Protein AF-A0A151R129-F1 (afdb_monomer_lite)

InterPro domains:
  IPR001005 SANT/Myb domain [PS50090] (131-195)
  IPR044822 Myb/SANT-like DNA-binding domain 4 [PF13837] (137-224)

Organism: Cajanus cajan (NCBI:txid3821)

pLDDT: mean 70.99, std 22.23, range [25.33, 97.69]

Structure (mmCIF, N/CA/C/O backbone):
data_AF-A0A151R129-F1
#
_entry.id   AF-A0A151R129-F1
#
loop_
_atom_site.group_PDB
_atom_site.id
_atom_site.type_symbol
_atom_site.label_atom_id
_atom_site.label_alt_id
_atom_site.label_comp_id
_atom_site.label_asym_id
_atom_site.label_entity_id
_atom_site.label_seq_id
_atom_site.pdbx_PDB_ins_code
_atom_site.Cartn_x
_atom_site.Cartn_y
_atom_site.Cartn_z
_atom_site.occupancy
_atom_site.B_iso_or_equiv
_atom_site.auth_seq_id
_atom_site.auth_comp_id
_atom_site.auth_asym_id
_atom_site.auth_atom_id
_atom_site.pdbx_PDB_model_num
ATOM 1 N N . ASP A 1 1 ? 79.415 12.020 -60.849 1.00 39.97 1 ASP A N 1
ATOM 2 C CA . ASP A 1 1 ? 78.607 11.665 -62.024 1.00 39.97 1 ASP A CA 1
ATOM 3 C C . ASP A 1 1 ? 77.991 10.301 -61.787 1.00 39.97 1 ASP A C 1
ATOM 5 O O . ASP A 1 1 ? 78.735 9.384 -61.469 1.00 39.97 1 ASP A O 1
ATOM 9 N N . GLU A 1 2 ? 76.691 10.061 -61.820 1.00 46.38 2 GLU A N 1
ATOM 10 C CA . GLU A 1 2 ? 75.487 10.889 -61.886 1.00 46.38 2 GLU A CA 1
ATOM 11 C C . GLU A 1 2 ? 74.407 10.012 -61.232 1.00 46.38 2 GLU A C 1
ATOM 13 O O . GLU A 1 2 ? 74.294 8.820 -61.532 1.00 46.38 2 GLU A O 1
ATOM 18 N N . ASP A 1 3 ? 73.682 10.587 -60.277 1.00 61.94 3 ASP A N 1
ATOM 19 C CA . ASP A 1 3 ? 72.362 10.114 -59.890 1.00 61.94 3 ASP A CA 1
ATOM 20 C C . ASP A 1 3 ? 71.436 10.320 -61.094 1.00 61.94 3 ASP A C 1
ATOM 22 O O . ASP A 1 3 ? 71.355 11.446 -61.568 1.00 61.94 3 ASP A O 1
ATOM 26 N N . ASP A 1 4 ? 70.728 9.288 -61.566 1.00 51.38 4 ASP A N 1
ATOM 27 C CA . ASP A 1 4 ? 69.538 9.502 -62.398 1.00 51.38 4 ASP A CA 1
ATOM 28 C C . ASP A 1 4 ? 68.510 8.360 -62.281 1.00 51.38 4 ASP A C 1
ATOM 30 O O . ASP A 1 4 ? 68.626 7.261 -62.825 1.00 51.38 4 ASP A O 1
ATOM 34 N N . ASP A 1 5 ? 67.500 8.679 -61.476 1.00 53.81 5 ASP A N 1
ATOM 35 C CA . ASP A 1 5 ? 66.071 8.547 -61.740 1.00 53.81 5 ASP A CA 1
ATOM 36 C C . ASP A 1 5 ? 65.473 7.215 -62.238 1.00 53.81 5 ASP A C 1
ATOM 38 O O . ASP A 1 5 ? 65.364 6.911 -63.425 1.00 53.81 5 ASP A O 1
ATOM 42 N N . ASN A 1 6 ? 64.810 6.526 -61.303 1.00 48.31 6 ASN A N 1
ATOM 43 C CA . ASN A 1 6 ? 63.509 5.930 -61.604 1.00 48.31 6 ASN A CA 1
ATOM 44 C C . ASN A 1 6 ? 62.483 6.293 -60.520 1.00 48.31 6 ASN A C 1
ATOM 46 O O . ASN A 1 6 ? 61.999 5.456 -59.754 1.00 48.31 6 ASN A O 1
ATOM 50 N N . SER A 1 7 ? 62.129 7.577 -60.486 1.00 53.94 7 SER A N 1
ATOM 51 C CA . SER A 1 7 ? 61.062 8.170 -59.670 1.00 53.94 7 SER A CA 1
ATOM 52 C C . SER A 1 7 ? 59.626 7.808 -60.114 1.00 53.94 7 SER A C 1
ATOM 54 O O . SER A 1 7 ? 58.694 8.572 -59.865 1.00 53.94 7 SER A O 1
ATOM 56 N N . SER A 1 8 ? 59.378 6.649 -60.741 1.00 52.12 8 SER A N 1
ATOM 57 C CA . SER A 1 8 ? 58.052 6.338 -61.321 1.00 52.12 8 SER A CA 1
ATOM 58 C C . SER A 1 8 ? 57.121 5.472 -60.449 1.00 52.12 8 SER A C 1
ATOM 60 O O . SER A 1 8 ? 55.922 5.392 -60.703 1.00 52.12 8 SER A O 1
ATOM 62 N N . ALA A 1 9 ? 57.604 4.858 -59.362 1.00 51.78 9 ALA A N 1
ATOM 63 C CA . ALA A 1 9 ? 56.788 3.925 -58.562 1.00 51.78 9 ALA A CA 1
ATOM 64 C C . ALA A 1 9 ? 55.941 4.574 -57.438 1.00 51.78 9 ALA A C 1
ATOM 66 O O . ALA A 1 9 ? 55.122 3.904 -56.804 1.00 51.78 9 ALA A O 1
ATOM 67 N N . SER A 1 10 ? 56.119 5.870 -57.156 1.00 51.91 10 SER A N 1
ATOM 68 C CA . SER A 1 10 ? 55.574 6.497 -55.935 1.00 51.91 10 SER A CA 1
ATOM 69 C C . SER A 1 10 ? 54.187 7.147 -56.114 1.00 51.91 10 SER A C 1
ATOM 71 O O . SER A 1 10 ? 53.400 7.233 -55.167 1.00 51.91 10 SER A O 1
ATOM 73 N N . SER A 1 11 ? 53.824 7.557 -57.333 1.00 53.06 11 SER A N 1
ATOM 74 C CA . SER A 1 11 ? 52.543 8.219 -57.641 1.00 53.06 11 SER A CA 1
ATOM 75 C C . SER A 1 11 ? 51.344 7.251 -57.628 1.00 53.06 11 SER A C 1
ATOM 77 O O . SER A 1 11 ? 50.294 7.573 -57.061 1.00 53.06 11 SER A O 1
ATOM 79 N N . GLU A 1 12 ? 51.516 6.034 -58.150 1.00 53.44 12 GLU A N 1
ATOM 80 C CA . GLU A 1 12 ? 50.506 4.959 -58.168 1.00 53.44 12 GLU A CA 1
ATOM 81 C C . GLU A 1 12 ? 50.118 4.499 -56.745 1.00 53.44 12 GLU A C 1
ATOM 83 O O . GLU A 1 12 ? 48.934 4.374 -56.403 1.00 53.44 12 GLU A O 1
ATOM 88 N N . ALA A 1 13 ? 51.104 4.335 -55.852 1.00 56.78 13 ALA A N 1
ATOM 89 C CA . ALA A 1 13 ? 50.882 3.915 -54.465 1.00 56.78 13 ALA A CA 1
ATOM 90 C C . ALA A 1 13 ? 50.135 4.976 -53.627 1.00 56.78 13 ALA A C 1
ATOM 92 O O . ALA A 1 13 ? 49.295 4.643 -52.778 1.00 56.78 13 ALA A O 1
ATOM 93 N N . LEU A 1 14 ? 50.391 6.266 -53.881 1.00 55.47 14 LEU A N 1
ATOM 94 C CA . LEU A 1 14 ? 49.677 7.382 -53.251 1.00 55.47 14 LEU A CA 1
ATOM 95 C C . LEU A 1 14 ? 48.242 7.522 -53.786 1.00 55.47 14 LEU A C 1
ATOM 97 O O . LEU A 1 14 ? 47.312 7.744 -53.001 1.00 55.47 14 LEU A O 1
ATOM 101 N N . GLY A 1 15 ? 48.036 7.327 -55.093 1.00 59.09 15 GLY A N 1
ATOM 102 C CA . GLY A 1 15 ? 46.714 7.306 -55.726 1.00 59.09 15 GLY A CA 1
ATOM 103 C C . GLY A 1 15 ? 45.825 6.172 -55.207 1.00 59.09 15 GLY A C 1
ATOM 104 O O . GLY A 1 15 ? 44.652 6.394 -54.885 1.00 59.09 15 GLY A O 1
ATOM 105 N N . SER A 1 16 ? 46.398 4.980 -55.026 1.00 62.47 16 SER A N 1
ATOM 106 C CA . SER A 1 16 ? 45.699 3.806 -54.493 1.00 62.47 16 SER A CA 1
ATOM 107 C C . SER A 1 16 ? 45.326 3.976 -53.009 1.00 62.47 16 SER A C 1
ATOM 109 O O . SER A 1 16 ? 44.175 3.752 -52.622 1.00 62.47 16 SER A O 1
ATOM 111 N N . ARG A 1 17 ? 46.229 4.527 -52.177 1.00 65.06 17 ARG A N 1
ATOM 112 C CA . ARG A 1 17 ? 45.923 4.910 -50.779 1.00 65.06 17 ARG A CA 1
ATOM 113 C C . ARG A 1 17 ? 44.836 5.984 -50.679 1.00 65.06 17 ARG A C 1
ATOM 115 O O . ARG A 1 17 ? 43.980 5.909 -49.795 1.00 65.06 17 ARG A O 1
ATOM 122 N N . LYS A 1 18 ? 44.835 6.980 -51.573 1.00 68.62 18 LYS A N 1
ATOM 123 C CA . LYS A 1 18 ? 43.823 8.053 -51.601 1.00 68.62 18 LYS A CA 1
ATOM 124 C C . LYS A 1 18 ? 42.452 7.533 -52.049 1.00 68.62 18 LYS A C 1
ATOM 126 O O . LYS A 1 18 ? 41.442 7.913 -51.456 1.00 68.62 18 LYS A O 1
ATOM 131 N N . ARG A 1 19 ? 42.407 6.621 -53.031 1.00 67.56 19 ARG A N 1
ATOM 132 C CA . ARG A 1 19 ? 41.184 5.903 -53.439 1.00 67.56 19 ARG A CA 1
ATOM 133 C C . ARG A 1 19 ? 40.637 5.035 -52.303 1.00 67.56 19 ARG A C 1
ATOM 135 O O . ARG A 1 19 ? 39.452 5.152 -52.005 1.00 67.56 19 ARG A O 1
ATOM 142 N N . ARG A 1 20 ? 41.500 4.287 -51.602 1.00 71.94 20 ARG A N 1
ATOM 143 C CA . ARG A 1 20 ? 41.129 3.460 -50.437 1.00 71.94 20 ARG A CA 1
ATOM 144 C C . ARG A 1 20 ? 40.533 4.281 -49.287 1.00 71.94 20 ARG A C 1
ATOM 146 O O . ARG A 1 20 ? 39.478 3.938 -48.766 1.00 71.94 20 ARG A O 1
ATOM 153 N N . ARG A 1 21 ? 41.143 5.424 -48.948 1.00 75.81 21 ARG A N 1
ATOM 154 C CA . ARG A 1 21 ? 40.591 6.363 -47.947 1.00 75.81 21 ARG A CA 1
ATOM 155 C C . ARG A 1 21 ? 39.236 6.941 -48.369 1.00 75.81 21 ARG A C 1
ATOM 157 O O . ARG A 1 21 ? 38.379 7.198 -47.531 1.00 75.81 21 ARG A O 1
ATOM 164 N N . LYS A 1 22 ? 39.019 7.166 -49.670 1.00 75.44 22 LYS A N 1
ATOM 165 C CA . LYS A 1 22 ? 37.745 7.686 -50.194 1.00 75.44 22 LYS A CA 1
ATOM 166 C C . LYS A 1 22 ? 36.633 6.634 -50.147 1.00 75.44 22 LYS A C 1
ATOM 168 O O . LYS A 1 22 ? 35.489 6.998 -49.892 1.00 75.44 22 LYS A O 1
ATOM 173 N N . THR A 1 23 ? 36.944 5.359 -50.381 1.00 78.56 23 THR A N 1
ATOM 174 C CA . THR A 1 23 ? 35.982 4.254 -50.229 1.00 78.56 23 THR A CA 1
ATOM 175 C C . THR A 1 23 ? 35.652 3.983 -48.762 1.00 78.56 23 THR A C 1
ATOM 177 O O . THR A 1 23 ? 34.491 3.755 -48.445 1.00 78.56 23 THR A O 1
ATOM 180 N N . GLU A 1 24 ? 36.632 4.109 -47.867 1.00 82.06 24 GLU A N 1
ATOM 181 C CA . GLU A 1 24 ? 36.458 3.979 -46.414 1.00 82.06 24 GLU A CA 1
ATOM 182 C C . GLU A 1 24 ? 35.516 5.054 -45.849 1.00 82.06 24 GLU A C 1
ATOM 184 O O . GLU A 1 24 ? 34.515 4.718 -45.228 1.00 82.06 24 GLU A O 1
ATOM 189 N N . ARG A 1 25 ? 35.729 6.335 -46.188 1.00 86.25 25 ARG A N 1
ATOM 190 C CA . ARG A 1 25 ? 34.824 7.435 -45.789 1.00 86.25 25 ARG A CA 1
ATOM 191 C C . ARG A 1 25 ? 33.394 7.268 -46.314 1.00 86.25 25 ARG A C 1
ATOM 193 O O . ARG A 1 25 ? 32.436 7.675 -45.663 1.00 86.25 25 ARG A O 1
ATOM 200 N N . LYS A 1 26 ? 33.234 6.694 -47.512 1.00 88.94 26 LYS A N 1
ATOM 201 C CA . LYS A 1 26 ? 31.908 6.387 -48.074 1.00 88.94 26 LYS A CA 1
ATOM 202 C C . LYS A 1 26 ? 31.212 5.273 -47.291 1.00 88.94 26 LYS A C 1
ATOM 204 O O . LYS A 1 26 ? 30.021 5.394 -47.022 1.00 88.94 26 LYS A O 1
ATOM 209 N N . LEU A 1 27 ? 31.944 4.219 -46.927 1.00 91.31 27 LEU A N 1
ATOM 210 C CA . LEU A 1 27 ? 31.422 3.130 -46.104 1.00 91.31 27 LEU A CA 1
ATOM 211 C C . LEU A 1 27 ? 31.070 3.619 -44.694 1.00 91.31 27 LEU A C 1
ATOM 213 O O . LEU A 1 27 ? 30.000 3.295 -44.196 1.00 91.31 27 LEU A O 1
ATOM 217 N N . GLU A 1 28 ? 31.911 4.458 -44.092 1.00 91.31 28 GLU A N 1
ATOM 218 C CA . GLU A 1 28 ? 31.653 5.092 -42.796 1.00 91.31 28 GLU A CA 1
ATOM 219 C C . GLU A 1 28 ? 30.361 5.922 -42.822 1.00 91.31 28 GLU A C 1
ATOM 221 O O . GLU A 1 28 ? 29.518 5.777 -41.941 1.00 91.31 28 GLU A O 1
ATOM 226 N N . GLY A 1 29 ? 30.143 6.724 -43.871 1.00 93.44 29 GLY A N 1
ATOM 227 C CA . GLY A 1 29 ? 28.890 7.463 -44.054 1.00 93.44 29 GLY A CA 1
ATOM 228 C C . GLY A 1 29 ? 27.668 6.552 -44.216 1.00 93.44 29 GLY A C 1
ATOM 229 O O . GLY A 1 29 ? 26.605 6.838 -43.668 1.00 93.44 29 GLY A O 1
ATOM 230 N N . PHE A 1 30 ? 27.817 5.429 -44.924 1.00 95.56 30 PHE A N 1
ATOM 231 C CA . PHE A 1 30 ? 26.748 4.440 -45.070 1.00 95.56 30 PHE A CA 1
ATOM 232 C C . PHE A 1 30 ? 26.411 3.754 -43.740 1.00 95.56 30 PHE A C 1
ATOM 234 O O . PHE A 1 30 ? 25.240 3.683 -43.372 1.00 95.56 30 PHE A O 1
ATOM 241 N N . VAL A 1 31 ? 27.426 3.302 -42.996 1.00 95.12 31 VAL A N 1
ATOM 242 C CA . VAL A 1 31 ? 27.257 2.682 -41.674 1.00 95.12 31 VAL A CA 1
ATOM 243 C C . VAL A 1 31 ? 26.658 3.681 -40.691 1.00 95.12 31 VAL A C 1
ATOM 245 O O . VAL A 1 31 ? 25.714 3.337 -39.990 1.00 95.12 31 VAL A O 1
ATOM 248 N N . LYS A 1 32 ? 27.122 4.934 -40.684 1.00 94.75 32 LYS A N 1
ATOM 249 C CA . LYS A 1 32 ? 26.557 5.997 -39.848 1.00 94.75 32 LYS A CA 1
ATOM 250 C C . LYS A 1 32 ? 25.074 6.216 -40.147 1.00 94.75 32 LYS A C 1
ATOM 252 O O . LYS A 1 32 ? 24.271 6.209 -39.224 1.00 94.75 32 LYS A O 1
ATOM 257 N N . ASN A 1 33 ? 24.695 6.312 -41.423 1.00 96.00 33 ASN A N 1
ATOM 258 C CA . ASN A 1 33 ? 23.289 6.441 -41.817 1.00 96.00 33 ASN A CA 1
ATOM 259 C C . ASN A 1 33 ? 22.452 5.215 -41.425 1.00 96.00 33 ASN A C 1
ATOM 261 O O . ASN A 1 33 ? 21.287 5.363 -41.060 1.00 96.00 33 ASN A O 1
ATOM 265 N N . LEU A 1 34 ? 23.019 4.008 -41.505 1.00 96.31 34 LEU A N 1
ATOM 266 C CA . LEU A 1 34 ? 22.342 2.786 -41.078 1.00 96.31 34 LEU A CA 1
ATOM 267 C C . LEU A 1 34 ? 22.132 2.767 -39.559 1.00 96.31 34 LEU A C 1
ATOM 269 O O . LEU A 1 34 ? 21.027 2.481 -39.107 1.00 96.31 34 LEU A O 1
ATOM 273 N N . VAL A 1 35 ? 23.157 3.126 -38.783 1.00 95.56 35 VAL A N 1
ATOM 274 C CA . VAL A 1 35 ? 23.082 3.221 -37.319 1.00 95.56 35 VAL A CA 1
ATOM 275 C C . VAL A 1 35 ? 22.054 4.266 -36.897 1.00 95.56 35 VAL A C 1
ATOM 277 O O . VAL A 1 35 ? 21.227 3.966 -36.044 1.00 95.56 35 VAL A O 1
ATOM 280 N N . THR A 1 36 ? 22.028 5.445 -37.528 1.00 96.31 36 THR A N 1
ATOM 281 C CA . THR A 1 36 ? 21.003 6.466 -37.257 1.00 96.31 36 THR A CA 1
ATOM 282 C C . THR A 1 36 ? 19.593 5.917 -37.487 1.00 96.31 36 THR A C 1
ATOM 284 O O . THR A 1 36 ? 18.745 6.036 -36.609 1.00 96.31 36 THR A O 1
ATOM 287 N N . LYS A 1 37 ? 19.353 5.217 -38.604 1.00 96.75 37 LYS A N 1
ATOM 288 C CA . LYS A 1 37 ? 18.043 4.601 -38.888 1.00 96.75 37 LYS A CA 1
ATOM 289 C C . LYS A 1 37 ? 17.652 3.521 -37.876 1.00 96.75 37 LYS A C 1
ATOM 291 O O . LYS A 1 37 ? 16.481 3.408 -37.518 1.00 96.75 37 LYS A O 1
ATOM 296 N N . VAL A 1 38 ? 18.609 2.704 -37.430 1.00 96.69 38 VAL A N 1
ATOM 297 C CA . VAL A 1 38 ? 18.367 1.672 -36.406 1.00 96.69 38 VAL A CA 1
ATOM 298 C C . VAL A 1 38 ? 18.044 2.318 -35.061 1.00 96.69 38 VAL A C 1
ATOM 300 O O . VAL A 1 38 ? 17.080 1.910 -34.421 1.00 96.69 38 VAL A O 1
ATOM 303 N N . MET A 1 39 ? 18.793 3.349 -34.670 1.00 95.31 39 MET A N 1
ATOM 304 C CA . MET A 1 39 ? 18.561 4.122 -33.448 1.00 95.31 39 MET A CA 1
ATOM 305 C C . MET A 1 39 ? 17.170 4.756 -33.442 1.00 95.31 39 MET A C 1
ATOM 307 O O . MET A 1 39 ? 16.422 4.545 -32.497 1.00 95.31 39 MET A O 1
ATOM 311 N N . GLU A 1 40 ? 16.785 5.448 -34.516 1.00 96.44 40 GLU A N 1
ATOM 312 C CA . GLU A 1 40 ? 15.453 6.055 -34.658 1.00 96.44 40 GLU A CA 1
ATOM 313 C C . GLU A 1 40 ? 14.340 5.006 -34.539 1.00 96.44 40 GLU A C 1
ATOM 315 O O . GLU A 1 40 ? 13.333 5.213 -33.856 1.00 96.44 40 GLU A O 1
ATOM 320 N N . LYS A 1 41 ? 14.524 3.839 -35.173 1.00 95.38 41 LYS A N 1
ATOM 321 C CA . LYS A 1 41 ? 13.546 2.751 -35.102 1.00 95.38 41 LYS A CA 1
ATOM 322 C C . LYS A 1 41 ? 13.466 2.148 -33.700 1.00 95.38 41 LYS A C 1
ATOM 324 O O . LYS A 1 41 ? 12.363 1.873 -33.230 1.00 95.38 41 LYS A O 1
ATOM 329 N N . GLN A 1 42 ? 14.604 1.937 -33.046 1.00 93.88 42 GLN A N 1
ATOM 330 C CA . GLN A 1 42 ? 14.667 1.395 -31.693 1.00 93.88 42 GLN A CA 1
ATOM 331 C C . GLN A 1 42 ? 14.075 2.375 -30.676 1.00 93.88 42 GLN A C 1
ATOM 333 O O . GLN A 1 42 ? 13.299 1.966 -29.817 1.00 93.88 42 GLN A O 1
ATOM 338 N N . GLU A 1 43 ? 14.361 3.668 -30.817 1.00 95.88 43 GLU A N 1
ATOM 339 C CA . GLU A 1 43 ? 13.797 4.723 -29.980 1.00 95.88 43 GLU A CA 1
ATOM 340 C C . GLU A 1 43 ? 12.273 4.788 -30.120 1.00 95.88 43 GLU A C 1
ATOM 342 O O . GLU A 1 43 ? 11.568 4.855 -29.115 1.00 95.88 43 GLU A O 1
ATOM 347 N N . LEU A 1 44 ? 11.742 4.689 -31.345 1.00 97.38 44 LEU A N 1
ATOM 348 C CA . LEU A 1 44 ? 10.297 4.632 -31.574 1.00 97.38 44 LEU A CA 1
ATOM 349 C C . LEU A 1 44 ? 9.657 3.419 -30.881 1.00 97.38 44 LEU A C 1
ATOM 351 O O . LEU A 1 44 ? 8.653 3.573 -30.188 1.00 97.38 44 LEU A O 1
ATOM 355 N N . MET A 1 45 ? 10.246 2.231 -31.042 1.00 96.06 45 MET A N 1
ATOM 356 C CA . MET A 1 45 ? 9.746 1.002 -30.413 1.00 96.06 45 MET A CA 1
ATOM 357 C C . MET A 1 45 ? 9.792 1.088 -28.882 1.00 96.06 45 MET A C 1
ATOM 359 O O . MET A 1 45 ? 8.838 0.694 -28.215 1.00 96.06 45 MET A O 1
ATOM 363 N N . HIS A 1 46 ? 10.872 1.631 -28.313 1.00 95.94 46 HIS A N 1
ATOM 364 C CA . HIS A 1 46 ? 10.991 1.833 -26.870 1.00 95.94 46 HIS A CA 1
ATOM 365 C C . HIS A 1 46 ? 9.974 2.853 -26.354 1.00 95.94 46 HIS A C 1
ATOM 367 O O . HIS A 1 46 ? 9.362 2.622 -25.316 1.00 95.94 46 HIS A O 1
ATOM 373 N N . ARG A 1 47 ? 9.740 3.946 -27.091 1.00 97.19 47 ARG A N 1
ATOM 374 C CA . ARG A 1 47 ? 8.734 4.954 -26.730 1.00 97.19 47 ARG A CA 1
ATOM 375 C C . ARG A 1 47 ? 7.332 4.346 -26.680 1.00 97.19 47 ARG A C 1
ATOM 377 O O . ARG A 1 47 ? 6.630 4.538 -25.695 1.00 97.19 47 ARG A O 1
ATOM 384 N N . GLN A 1 48 ? 6.969 3.553 -27.691 1.00 97.06 48 GLN A N 1
ATOM 385 C CA . GLN A 1 48 ? 5.691 2.830 -27.725 1.00 97.06 48 GLN A CA 1
ATOM 386 C C . GLN A 1 48 ? 5.560 1.825 -26.573 1.00 97.06 48 GLN A C 1
ATOM 388 O O . GLN A 1 48 ? 4.488 1.693 -25.985 1.00 97.06 48 GLN A O 1
ATOM 393 N N . LEU A 1 49 ? 6.646 1.122 -26.232 1.00 97.00 49 LEU A N 1
ATOM 394 C CA . LEU A 1 49 ? 6.654 0.181 -25.114 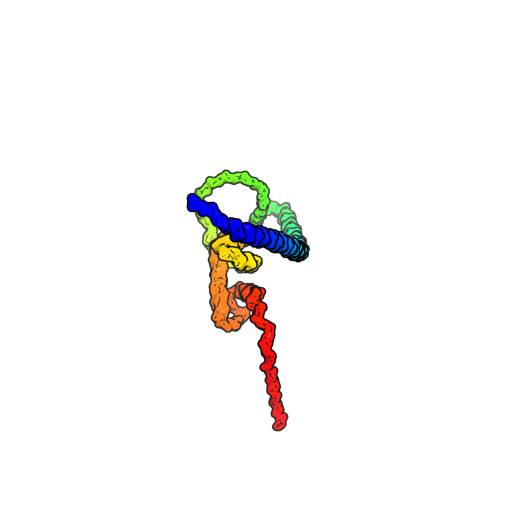1.00 97.00 49 LEU A CA 1
ATOM 395 C C . LEU A 1 49 ? 6.414 0.893 -23.777 1.00 97.00 49 LEU A C 1
ATOM 397 O O . LEU A 1 49 ? 5.582 0.441 -22.993 1.00 97.00 49 LEU A O 1
ATOM 401 N N . VAL A 1 50 ? 7.121 1.999 -23.529 1.00 97.25 50 VAL A N 1
ATOM 402 C CA . VAL A 1 50 ? 6.972 2.795 -22.302 1.00 97.25 50 VAL A CA 1
ATOM 403 C C . VAL A 1 50 ? 5.548 3.329 -22.184 1.00 97.25 50 VAL A C 1
ATOM 405 O O . VAL A 1 50 ? 4.912 3.119 -21.156 1.00 97.25 50 VAL A O 1
ATOM 408 N N . GLU A 1 51 ? 5.003 3.915 -23.250 1.00 97.69 51 GLU A N 1
ATOM 409 C CA . GLU A 1 51 ? 3.628 4.423 -23.258 1.00 97.69 51 GLU A CA 1
ATOM 410 C C . GLU A 1 51 ? 2.604 3.316 -22.954 1.00 97.69 51 GLU A C 1
ATOM 412 O O . GLU A 1 51 ? 1.687 3.502 -22.153 1.00 97.69 51 GLU A O 1
ATOM 417 N N . MET A 1 52 ? 2.774 2.124 -23.533 1.00 96.69 52 MET A N 1
ATOM 418 C CA . MET A 1 52 ? 1.906 0.979 -23.248 1.00 96.69 52 MET A CA 1
ATOM 419 C C . MET A 1 52 ? 1.986 0.547 -21.775 1.00 96.69 52 MET A C 1
ATOM 421 O O . MET A 1 52 ? 0.948 0.260 -21.170 1.00 96.69 52 MET A O 1
ATOM 425 N N . ILE A 1 53 ? 3.192 0.504 -21.198 1.00 96.50 53 ILE A N 1
ATOM 426 C CA . ILE A 1 53 ? 3.403 0.170 -19.782 1.00 96.50 53 ILE A CA 1
ATOM 427 C C . ILE A 1 53 ? 2.724 1.214 -18.893 1.00 96.50 53 ILE A C 1
ATOM 429 O O . ILE A 1 53 ? 1.952 0.843 -18.013 1.00 96.50 53 ILE A O 1
ATOM 433 N N . GLU A 1 54 ? 2.933 2.504 -19.152 1.00 96.56 54 GLU A N 1
ATOM 434 C CA . GLU A 1 54 ? 2.306 3.586 -18.390 1.00 96.56 54 GLU A CA 1
ATOM 435 C C . GLU A 1 54 ? 0.776 3.554 -18.493 1.00 96.56 54 GLU A C 1
ATOM 437 O O . GLU A 1 54 ? 0.078 3.742 -17.496 1.00 96.56 54 GLU A O 1
ATOM 442 N N . ASN A 1 55 ? 0.230 3.282 -19.681 1.00 97.69 55 ASN A N 1
ATOM 443 C CA . ASN A 1 55 ? -1.212 3.132 -19.879 1.00 97.69 55 ASN A CA 1
ATOM 444 C C . ASN A 1 55 ? -1.764 1.988 -19.016 1.00 97.69 55 ASN A C 1
ATOM 446 O O . ASN A 1 55 ? -2.771 2.163 -18.325 1.00 97.69 55 ASN A O 1
ATOM 450 N N . LYS A 1 56 ? -1.092 0.830 -19.018 1.00 94.88 56 LYS A N 1
ATOM 451 C CA . LYS A 1 56 ? -1.490 -0.341 -18.224 1.00 94.88 56 LYS A CA 1
ATOM 452 C C . LYS A 1 56 ? -1.346 -0.111 -16.724 1.00 94.88 56 LYS A C 1
ATOM 454 O O . LYS A 1 56 ? -2.214 -0.540 -15.963 1.00 94.88 56 LYS A O 1
ATOM 459 N N . GLU A 1 57 ? -0.305 0.601 -16.312 1.00 91.44 57 GLU A N 1
ATOM 460 C CA . GLU A 1 57 ? -0.087 1.007 -14.927 1.00 91.44 57 GLU A CA 1
ATOM 461 C C . GLU A 1 57 ? -1.233 1.895 -14.438 1.00 91.44 57 GLU A C 1
ATOM 463 O O . GLU A 1 57 ? -1.851 1.603 -13.416 1.00 91.44 57 GLU A O 1
ATOM 468 N N . ARG A 1 58 ? -1.606 2.917 -15.219 1.00 96.06 58 ARG A N 1
ATOM 469 C CA . ARG A 1 58 ? -2.728 3.806 -14.884 1.00 96.06 58 ARG A CA 1
ATOM 470 C C . ARG A 1 58 ? -4.050 3.060 -14.768 1.00 96.06 58 ARG A C 1
ATOM 472 O O . ARG A 1 58 ? -4.849 3.367 -13.889 1.00 96.06 58 ARG A O 1
ATOM 479 N N . GLU A 1 59 ? -4.304 2.085 -15.637 1.00 95.00 59 GLU A N 1
ATOM 480 C CA . GLU A 1 59 ? -5.493 1.237 -15.513 1.00 95.00 59 GLU A CA 1
ATOM 481 C C . GLU A 1 59 ? -5.476 0.410 -14.223 1.00 95.00 59 GLU A C 1
ATOM 483 O O . GLU A 1 59 ? -6.521 0.248 -13.592 1.00 95.00 59 GLU A O 1
ATOM 488 N N . ARG A 1 60 ? -4.318 -0.138 -13.832 1.00 94.50 60 ARG A N 1
ATOM 489 C CA . ARG A 1 60 ? -4.185 -0.900 -12.584 1.00 94.50 60 ARG A CA 1
ATOM 490 C C . ARG A 1 60 ? -4.438 -0.007 -11.374 1.00 94.50 60 ARG A C 1
ATOM 492 O O . ARG A 1 60 ? -5.309 -0.342 -10.576 1.00 94.50 60 ARG A O 1
ATOM 499 N N . ILE A 1 61 ? -3.777 1.150 -11.323 1.00 93.25 61 ILE A N 1
ATOM 500 C CA . ILE A 1 61 ? -3.933 2.149 -10.259 1.00 93.25 61 ILE A CA 1
ATOM 501 C C . ILE A 1 61 ? -5.399 2.559 -10.118 1.00 93.25 61 ILE A C 1
ATOM 503 O O . ILE A 1 61 ? -5.935 2.482 -9.024 1.00 93.25 61 ILE A O 1
ATOM 507 N N . LYS A 1 62 ? -6.104 2.878 -11.212 1.00 94.62 62 LYS A N 1
ATOM 508 C CA . LYS A 1 62 ? -7.531 3.245 -11.141 1.00 94.62 62 LYS A CA 1
ATOM 509 C C . LYS A 1 62 ? -8.411 2.155 -10.527 1.00 94.62 62 LYS A C 1
ATOM 511 O O . LYS A 1 62 ? -9.348 2.473 -9.803 1.00 94.62 62 LYS A O 1
ATOM 516 N N . ARG A 1 63 ? -8.149 0.877 -10.829 1.00 93.62 63 ARG A N 1
ATOM 517 C CA . ARG A 1 63 ? -8.910 -0.240 -10.239 1.00 93.62 63 ARG A CA 1
ATOM 518 C C . ARG A 1 63 ? -8.595 -0.402 -8.754 1.00 93.62 63 ARG A C 1
ATOM 520 O O . ARG A 1 63 ? -9.514 -0.599 -7.966 1.00 93.62 63 ARG A O 1
ATOM 527 N N . GLU A 1 64 ? -7.319 -0.305 -8.391 1.00 85.38 64 GLU A N 1
ATOM 528 C CA . GLU A 1 64 ? -6.867 -0.369 -6.998 1.00 85.38 64 GLU A CA 1
ATOM 529 C C . GLU A 1 64 ? -7.435 0.799 -6.177 1.00 85.38 64 GLU A C 1
ATOM 531 O O . GLU A 1 64 ? -7.960 0.585 -5.088 1.00 85.38 64 GLU A O 1
ATOM 536 N N . GLU A 1 65 ? -7.407 2.019 -6.715 1.00 91.94 65 GLU A N 1
ATOM 537 C CA . GLU A 1 65 ? -7.966 3.221 -6.089 1.00 91.94 65 GLU A CA 1
ATOM 538 C C . GLU A 1 65 ? -9.487 3.154 -5.960 1.00 91.94 65 GLU A C 1
ATOM 540 O O . GLU A 1 65 ? -10.013 3.508 -4.908 1.00 91.94 65 GLU A O 1
ATOM 545 N N . ALA A 1 66 ? -10.197 2.663 -6.982 1.00 94.75 66 ALA A N 1
ATOM 546 C CA . ALA A 1 66 ? -11.646 2.483 -6.915 1.00 94.75 66 ALA A CA 1
ATOM 547 C C . ALA A 1 66 ? -12.038 1.503 -5.799 1.00 94.75 66 ALA A C 1
ATOM 549 O O . ALA A 1 66 ? -12.920 1.802 -4.995 1.00 94.75 66 ALA A O 1
ATOM 550 N N . TRP A 1 67 ? -11.336 0.370 -5.707 1.00 90.38 67 TRP A N 1
ATOM 551 C CA . TRP A 1 67 ? -11.559 -0.600 -4.637 1.00 90.38 67 TRP A CA 1
ATOM 552 C C . TRP A 1 67 ? -11.193 -0.029 -3.260 1.00 90.38 67 TRP A C 1
ATOM 554 O O . TRP A 1 67 ? -11.955 -0.164 -2.306 1.00 90.38 67 TRP A O 1
ATOM 564 N N . LYS A 1 68 ? -10.063 0.680 -3.155 1.00 93.38 68 LYS A N 1
ATOM 565 C CA . LYS A 1 68 ? -9.631 1.331 -1.911 1.00 93.38 68 LYS A CA 1
ATOM 566 C C . LYS A 1 68 ? -10.625 2.394 -1.445 1.00 93.38 68 LYS A C 1
ATOM 568 O O . LYS A 1 68 ? -10.858 2.515 -0.247 1.00 93.38 68 LYS A O 1
ATOM 573 N N . HIS A 1 69 ? -11.205 3.156 -2.368 1.00 96.31 69 HIS A N 1
ATOM 574 C CA . HIS A 1 69 ? -12.231 4.145 -2.058 1.00 96.31 69 HIS A CA 1
ATOM 575 C C . HIS A 1 69 ? -13.505 3.474 -1.527 1.00 96.31 69 HIS A C 1
ATOM 577 O O . HIS A 1 69 ? -14.068 3.930 -0.535 1.00 96.31 69 HIS A O 1
ATOM 583 N N . GLU A 1 70 ? -13.956 2.381 -2.150 1.00 89.81 70 GLU A N 1
ATOM 584 C CA . GLU A 1 70 ? -15.114 1.615 -1.668 1.00 89.81 70 GLU A CA 1
ATOM 585 C C . GLU A 1 70 ? -14.875 1.038 -0.266 1.00 89.81 70 GLU A C 1
ATOM 587 O O . GLU A 1 70 ? -15.739 1.136 0.609 1.00 89.81 70 GLU A O 1
ATOM 592 N N . GLU A 1 71 ? -13.683 0.499 -0.020 1.00 87.00 71 GLU A N 1
ATOM 593 C CA . GLU A 1 71 ? -13.323 -0.040 1.288 1.00 87.00 71 GLU A CA 1
ATOM 594 C C . GLU A 1 71 ? -13.191 1.053 2.357 1.00 87.00 71 GLU A C 1
ATOM 596 O O . GLU A 1 71 ? -13.683 0.896 3.474 1.00 87.00 71 GLU A O 1
ATOM 601 N N . MET A 1 72 ? -12.606 2.202 2.009 1.00 80.81 72 MET A N 1
ATOM 602 C CA . MET A 1 72 ? -12.523 3.356 2.906 1.00 80.81 72 MET A CA 1
ATOM 603 C C . MET A 1 72 ? -13.914 3.875 3.282 1.00 80.81 72 MET A C 1
ATOM 605 O O . MET A 1 72 ? -14.157 4.173 4.448 1.00 80.81 72 MET A O 1
ATOM 609 N N . GLU A 1 73 ? -14.851 3.919 2.334 1.00 93.56 73 GLU A N 1
ATOM 610 C CA . GLU A 1 73 ? -16.239 4.302 2.605 1.00 93.56 73 GLU A CA 1
ATOM 611 C C . GLU A 1 73 ? -16.963 3.298 3.509 1.00 93.56 73 GLU A C 1
ATOM 613 O O . GLU A 1 73 ? -17.768 3.694 4.358 1.00 93.56 73 GLU A O 1
ATOM 618 N N . ARG A 1 74 ? -16.671 1.999 3.370 1.00 94.12 74 ARG A N 1
ATOM 619 C CA . ARG A 1 74 ? -17.192 0.959 4.267 1.00 94.12 74 ARG A CA 1
ATOM 620 C C . ARG A 1 74 ? -16.688 1.168 5.696 1.00 94.12 74 ARG A C 1
ATOM 622 O O . ARG A 1 74 ? -17.496 1.200 6.622 1.00 94.12 74 ARG A O 1
ATOM 629 N N . ILE A 1 75 ? -15.378 1.348 5.860 1.00 88.00 75 ILE A N 1
ATOM 630 C CA . ILE A 1 75 ? -14.746 1.588 7.164 1.00 88.00 75 ILE A CA 1
ATOM 631 C C . ILE A 1 75 ? -15.258 2.894 7.779 1.00 88.00 75 ILE A C 1
ATOM 633 O O . ILE A 1 75 ? -15.585 2.917 8.961 1.00 88.00 75 ILE A O 1
ATOM 637 N N . ARG A 1 76 ? -15.401 3.964 6.986 1.00 95.06 76 ARG A N 1
ATOM 638 C CA . ARG A 1 76 ? -15.939 5.253 7.447 1.00 95.06 76 ARG A CA 1
ATOM 639 C C . ARG A 1 76 ? -17.340 5.102 8.035 1.00 95.06 76 ARG A C 1
ATOM 641 O O . ARG A 1 76 ? -17.603 5.621 9.114 1.00 95.06 76 ARG A O 1
ATOM 648 N N . LYS A 1 77 ? -18.226 4.361 7.362 1.00 95.38 77 LYS A N 1
ATOM 649 C CA . LYS A 1 77 ? -19.584 4.091 7.866 1.00 95.38 77 LYS A CA 1
ATOM 650 C C . LYS A 1 77 ? -19.577 3.284 9.165 1.00 95.38 77 LYS A C 1
ATOM 652 O O . LYS A 1 77 ? -20.378 3.568 10.050 1.00 95.38 77 LYS A O 1
ATOM 657 N N . ASP A 1 78 ? -18.693 2.295 9.284 1.00 89.88 78 ASP A N 1
ATOM 658 C CA . ASP A 1 78 ? -18.534 1.516 10.517 1.00 89.88 78 ASP A CA 1
ATOM 659 C C . ASP A 1 78 ? -17.994 2.376 11.675 1.00 89.88 78 ASP A C 1
ATOM 661 O O . ASP A 1 78 ? -18.504 2.309 12.793 1.00 89.88 78 ASP A O 1
ATOM 665 N N . GLU A 1 79 ? -17.020 3.248 11.400 1.00 89.56 79 GLU A N 1
A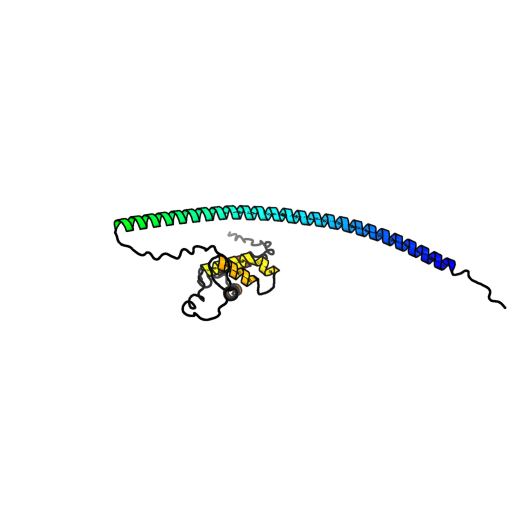TOM 666 C CA . GLU A 1 79 ? -16.488 4.203 12.377 1.00 89.56 79 GLU A CA 1
ATOM 667 C C . GLU A 1 79 ? -17.564 5.185 12.847 1.00 89.56 79 GLU A C 1
ATOM 669 O O . GLU A 1 79 ? -17.721 5.397 14.047 1.00 89.56 79 GLU A O 1
ATOM 674 N N . GLU A 1 80 ? -18.358 5.733 11.924 1.00 94.94 80 GLU A N 1
ATOM 675 C CA . GLU A 1 80 ? -19.482 6.617 12.245 1.00 94.94 80 GLU A CA 1
ATOM 676 C C . GLU A 1 80 ? -20.544 5.907 13.090 1.00 94.94 80 GLU A C 1
ATOM 678 O O . GLU A 1 80 ? -21.022 6.471 14.075 1.00 94.94 80 GLU A O 1
ATOM 683 N N . ALA A 1 81 ? -20.875 4.653 12.768 1.00 92.94 81 ALA A N 1
ATOM 684 C CA . ALA A 1 81 ? -21.804 3.853 13.561 1.00 92.94 81 ALA A CA 1
ATOM 685 C C . ALA A 1 81 ? -21.265 3.598 14.978 1.00 92.94 81 ALA A C 1
ATOM 687 O O . ALA A 1 81 ? -21.991 3.770 15.960 1.00 92.94 81 ALA A O 1
ATOM 688 N N . ARG A 1 82 ? -19.977 3.255 15.109 1.00 93.19 82 ARG A N 1
ATOM 689 C CA . ARG A 1 82 ? -19.323 3.080 16.415 1.00 93.19 82 ARG A CA 1
ATOM 690 C C . ARG A 1 82 ? -19.253 4.383 17.205 1.00 93.19 82 ARG A C 1
ATOM 692 O O . ARG A 1 82 ? -19.494 4.362 18.410 1.00 93.19 82 ARG A O 1
ATOM 699 N N . ALA A 1 83 ? -18.967 5.511 16.563 1.00 93.62 83 ALA A N 1
ATOM 700 C CA . ALA A 1 83 ? -18.967 6.825 17.201 1.00 93.62 83 ALA A CA 1
ATOM 701 C C . ALA A 1 83 ? -20.376 7.228 17.668 1.00 93.62 83 ALA A C 1
ATOM 703 O O . ALA A 1 83 ? -20.553 7.719 18.787 1.00 93.62 83 ALA A O 1
ATOM 704 N N . GLN A 1 84 ? -21.403 6.962 16.855 1.00 94.88 84 GLN A N 1
ATOM 705 C CA . GLN A 1 84 ? -22.792 7.194 17.236 1.00 94.88 84 GLN A CA 1
ATOM 706 C C . GLN A 1 84 ? -23.187 6.324 18.435 1.00 94.88 84 GLN A C 1
ATOM 708 O O . GLN A 1 84 ? -23.771 6.823 19.391 1.00 94.88 84 GLN A O 1
ATOM 713 N N . GLU A 1 85 ? -22.826 5.045 18.437 1.00 91.44 85 GLU A N 1
ATOM 714 C CA . GLU A 1 85 ? -23.097 4.155 19.565 1.00 91.44 85 GLU A CA 1
ATOM 715 C C . GLU A 1 85 ? -22.356 4.604 20.834 1.00 91.44 85 GLU A C 1
ATOM 717 O O . GLU A 1 85 ? -22.951 4.700 21.906 1.00 91.44 85 GLU A O 1
ATOM 722 N N . ARG A 1 86 ? -21.076 4.980 20.721 1.00 89.25 86 ARG A N 1
ATOM 723 C CA . ARG A 1 86 ? -20.302 5.557 21.834 1.00 89.25 86 ARG A CA 1
ATOM 724 C C . ARG A 1 86 ? -20.967 6.808 22.398 1.00 89.25 86 ARG A C 1
ATOM 726 O O . ARG A 1 86 ? -21.149 6.895 23.607 1.00 89.25 86 ARG A O 1
ATOM 733 N N . SER A 1 87 ? -21.377 7.749 21.551 1.00 93.81 87 SER A N 1
ATOM 734 C CA . SER A 1 87 ? -22.045 8.978 22.002 1.00 93.81 87 SER A CA 1
ATOM 735 C C . SER A 1 87 ? -23.407 8.713 22.652 1.00 93.81 87 SER A C 1
ATOM 737 O O . SER A 1 87 ? -23.715 9.328 23.671 1.00 93.81 87 SER A O 1
ATOM 739 N N . ARG A 1 88 ? -24.195 7.755 22.142 1.00 94.38 88 ARG A N 1
ATOM 740 C CA . ARG A 1 88 ? -25.446 7.307 22.783 1.00 94.38 88 ARG A CA 1
ATOM 741 C C . ARG A 1 88 ? -25.183 6.710 24.159 1.00 94.38 88 ARG A C 1
ATOM 743 O O . ARG A 1 88 ? -25.869 7.070 25.112 1.00 94.38 88 ARG A O 1
ATOM 750 N N . ASN A 1 89 ? -24.170 5.853 24.270 1.00 91.88 89 ASN A N 1
ATOM 751 C CA . ASN A 1 89 ? -23.759 5.261 25.538 1.00 91.88 89 ASN A CA 1
ATOM 752 C C . ASN A 1 89 ? -23.289 6.331 26.530 1.00 91.88 89 ASN A C 1
ATOM 754 O O . ASN A 1 89 ? -23.736 6.331 27.672 1.00 91.88 89 ASN A O 1
ATOM 758 N N . LEU A 1 90 ? -22.474 7.296 26.095 1.00 90.69 90 LEU A N 1
ATOM 759 C CA . LEU A 1 90 ? -22.042 8.425 26.927 1.00 90.69 90 LEU A CA 1
ATOM 760 C C . LEU A 1 90 ? -23.220 9.297 27.384 1.00 90.69 90 LEU A C 1
ATOM 762 O O . LEU A 1 90 ? -23.295 9.656 28.558 1.00 90.69 90 LEU A O 1
ATOM 766 N N . ALA A 1 91 ? -24.168 9.600 26.493 1.00 91.31 91 ALA A N 1
ATOM 767 C CA . ALA A 1 91 ? -25.368 10.363 26.834 1.00 91.31 91 ALA A CA 1
ATOM 768 C C . ALA A 1 91 ? -26.247 9.620 27.854 1.00 91.31 91 ALA A C 1
ATOM 770 O O . ALA A 1 91 ? -26.741 10.228 28.804 1.00 91.31 91 ALA A O 1
ATOM 771 N N . LEU A 1 92 ? -26.403 8.301 27.696 1.00 91.25 92 LEU A N 1
ATOM 772 C CA . LEU A 1 92 ? -27.129 7.456 28.642 1.00 91.25 92 LEU A CA 1
ATOM 773 C C . LEU A 1 92 ? -26.431 7.409 30.007 1.00 91.25 92 LEU A C 1
ATOM 775 O O . LEU A 1 92 ? -27.091 7.568 31.032 1.00 91.25 92 LEU A O 1
ATOM 779 N N . ILE A 1 93 ? -25.105 7.240 30.026 1.00 87.81 93 ILE A N 1
ATOM 780 C CA . ILE A 1 93 ? -24.296 7.264 31.253 1.00 87.81 93 ILE A CA 1
ATOM 781 C C . ILE A 1 93 ? -24.482 8.599 31.981 1.00 87.81 93 ILE A C 1
ATOM 783 O O . ILE A 1 93 ? -24.787 8.601 33.172 1.00 87.81 93 ILE A O 1
ATOM 787 N N . SER A 1 94 ? -24.372 9.725 31.269 1.00 85.19 94 SER A N 1
ATOM 788 C CA . SER A 1 94 ? -24.576 11.060 31.843 1.00 85.19 94 SER A CA 1
ATOM 789 C C . SER A 1 94 ? -25.990 11.235 32.408 1.00 85.19 94 SER A C 1
ATOM 791 O O . SER A 1 94 ? -26.160 11.737 33.519 1.00 85.19 94 SER A O 1
ATOM 793 N N . PHE A 1 95 ? -27.016 10.766 31.690 1.00 89.94 95 PHE A N 1
ATOM 794 C CA . PHE A 1 95 ? -28.400 10.820 32.161 1.00 89.94 95 PHE A CA 1
ATOM 795 C C . PHE A 1 95 ? -28.602 10.030 33.462 1.00 89.94 95 PHE A C 1
ATOM 797 O O . PHE A 1 95 ? -29.230 10.524 34.398 1.00 89.94 95 PHE A O 1
ATOM 804 N N . ILE A 1 96 ? -28.029 8.828 33.550 1.00 86.31 96 ILE A N 1
ATOM 805 C CA . ILE A 1 96 ? -28.091 7.986 34.751 1.00 86.31 96 ILE A CA 1
ATOM 806 C C . ILE A 1 96 ? -27.337 8.644 35.918 1.00 86.31 96 ILE A C 1
ATOM 808 O O . ILE A 1 96 ? -27.862 8.692 37.030 1.00 86.31 96 ILE A O 1
ATOM 812 N N . GLN A 1 97 ? -26.148 9.204 35.680 1.00 82.25 97 GLN A N 1
ATOM 813 C CA . GLN A 1 97 ? -25.376 9.921 36.705 1.00 82.25 97 GLN A CA 1
ATOM 814 C C . GLN A 1 97 ? -26.160 11.107 37.290 1.00 82.25 97 GLN A C 1
ATOM 816 O O . GLN A 1 97 ? -26.226 11.252 38.513 1.00 82.25 97 GLN A O 1
ATOM 821 N N . ASN A 1 98 ? -26.824 11.897 36.439 1.00 84.00 98 ASN A N 1
ATOM 822 C CA . ASN A 1 98 ? -27.652 13.030 36.865 1.00 84.00 98 ASN A CA 1
ATOM 823 C C . ASN A 1 98 ? -28.847 12.610 37.740 1.00 84.00 98 ASN A C 1
ATOM 825 O O . ASN A 1 98 ? -29.280 13.384 38.590 1.00 84.00 98 ASN A O 1
ATOM 829 N N . LEU A 1 99 ? -29.383 11.399 37.548 1.00 84.81 99 LEU A N 1
ATOM 830 C CA . LEU A 1 99 ? -30.507 10.876 38.332 1.00 84.81 99 LEU A CA 1
ATOM 831 C C . LEU A 1 99 ? -30.085 10.284 39.683 1.00 84.81 99 LEU A C 1
ATOM 833 O O . LEU A 1 99 ? -30.847 10.373 40.643 1.00 84.81 99 LEU A O 1
ATOM 837 N N . LEU A 1 100 ? -28.906 9.660 39.763 1.00 80.75 100 LEU A N 1
ATOM 838 C CA . LEU A 1 100 ? -28.459 8.953 40.970 1.00 80.75 100 LEU A CA 1
ATOM 839 C C . LEU A 1 100 ? -27.554 9.776 41.898 1.00 80.75 100 LEU A C 1
ATOM 841 O O . LEU A 1 100 ? -27.315 9.347 43.027 1.00 80.75 100 LEU A O 1
ATOM 845 N N . GLY A 1 101 ? -27.033 10.929 41.460 1.00 67.94 101 GLY A N 1
ATOM 846 C CA . GLY A 1 101 ? -26.162 11.776 42.289 1.00 67.94 101 GLY A CA 1
ATOM 847 C C . GLY A 1 101 ? -24.888 11.071 42.784 1.00 67.94 101 GLY A C 1
ATOM 848 O O . GLY A 1 101 ? -24.313 11.485 43.788 1.00 67.94 101 GLY A O 1
ATOM 849 N N . HIS A 1 102 ? -24.474 9.988 42.117 1.00 66.62 102 HIS A N 1
ATOM 850 C CA . HIS A 1 102 ? -23.297 9.182 42.441 1.00 66.62 102 HIS A CA 1
ATOM 851 C C . HIS A 1 102 ? -22.379 9.081 41.223 1.00 66.62 102 HIS A C 1
ATOM 853 O O . HIS A 1 102 ? -22.777 8.606 40.157 1.00 66.62 102 HIS A O 1
ATOM 859 N N . GLU A 1 103 ? -21.131 9.501 41.404 1.00 57.19 103 GLU A N 1
ATOM 860 C CA . GLU A 1 103 ? -20.083 9.439 40.392 1.00 57.19 103 GLU A CA 1
ATOM 861 C C . GLU A 1 103 ? -19.476 8.030 40.357 1.00 57.19 103 GLU A C 1
ATOM 863 O O . GLU A 1 103 ? -18.649 7.656 41.188 1.00 57.19 103 GLU A O 1
ATOM 868 N N . ILE A 1 104 ? -19.921 7.205 39.407 1.00 59.94 104 ILE A N 1
ATOM 869 C CA . ILE A 1 104 ? -19.274 5.923 39.109 1.00 59.94 104 ILE A CA 1
ATOM 870 C C . ILE A 1 104 ? -18.175 6.200 38.081 1.00 59.94 104 ILE A C 1
ATOM 872 O O . ILE A 1 104 ? -18.468 6.478 36.917 1.00 59.94 104 ILE A O 1
ATOM 876 N N . GLN A 1 105 ? -16.914 6.115 38.512 1.00 54.69 105 GLN A N 1
ATOM 877 C CA . GLN A 1 105 ? -15.756 6.186 37.623 1.00 54.69 105 GLN A CA 1
ATOM 878 C C . GLN A 1 105 ? -15.670 4.912 36.778 1.00 54.69 105 GLN A C 1
ATOM 880 O O . GLN A 1 105 ? -15.193 3.870 37.226 1.00 54.69 105 GLN A O 1
ATOM 885 N N . ILE A 1 106 ? -16.163 4.993 35.546 1.00 57.22 106 ILE A N 1
ATOM 886 C CA . ILE A 1 106 ? -15.944 3.972 34.523 1.00 57.22 106 ILE A CA 1
ATOM 887 C C . ILE A 1 106 ? -14.486 4.115 34.059 1.00 57.22 106 ILE A C 1
ATOM 889 O O . ILE A 1 106 ? -14.111 5.215 33.649 1.00 57.22 106 ILE A O 1
ATOM 893 N N . PRO A 1 107 ? -13.650 3.058 34.099 1.00 47.97 107 PRO A N 1
ATOM 894 C CA . PRO A 1 107 ? -12.321 3.104 33.505 1.00 47.97 107 PRO A CA 1
ATOM 895 C C . PRO A 1 107 ? -12.450 3.420 32.014 1.00 47.97 107 PRO A C 1
ATOM 897 O O . PRO A 1 107 ? -12.908 2.586 31.233 1.00 47.97 107 PRO A O 1
ATOM 900 N N . GLN A 1 108 ? -12.086 4.640 31.626 1.00 45.44 108 GLN A N 1
ATOM 901 C CA . GLN A 1 108 ? -11.939 4.993 30.223 1.00 45.44 108 GLN A CA 1
ATOM 902 C C . GLN A 1 108 ? -10.763 4.186 29.656 1.00 45.44 108 GLN A C 1
ATOM 904 O O . GLN A 1 108 ? -9.649 4.298 30.175 1.00 45.44 108 GLN A O 1
ATOM 909 N N . PRO A 1 109 ? -10.958 3.372 28.603 1.00 49.00 109 PRO A N 1
ATOM 910 C CA . PRO A 1 109 ? -9.849 2.992 27.751 1.00 49.00 109 PRO A CA 1
ATOM 911 C C . PRO A 1 109 ? -9.386 4.286 27.091 1.00 49.00 109 PRO A C 1
ATOM 913 O O . PRO A 1 109 ? -10.173 4.941 26.412 1.00 49.00 109 PRO A O 1
ATOM 916 N N . VAL A 1 110 ? -8.143 4.659 27.377 1.00 38.81 110 VAL A N 1
ATOM 917 C CA . VAL A 1 110 ? -7.412 5.780 26.789 1.00 38.81 110 VAL A CA 1
ATOM 918 C C . VAL A 1 110 ? -7.817 6.016 25.332 1.00 38.81 110 VAL A C 1
ATOM 920 O O . VAL A 1 110 ? -7.461 5.257 24.433 1.00 38.81 110 VAL A O 1
ATOM 923 N N . GLU A 1 111 ? -8.589 7.076 25.100 1.00 44.81 111 GLU A N 1
ATOM 924 C CA . GLU A 1 111 ? -8.657 7.683 23.781 1.00 44.81 111 GLU A CA 1
ATOM 925 C C . GLU A 1 111 ? -7.282 8.309 23.534 1.00 44.81 111 GLU A C 1
ATOM 927 O O . GLU A 1 111 ? -6.984 9.408 24.001 1.00 44.81 111 GLU A O 1
ATOM 932 N N . GLU A 1 112 ? -6.402 7.574 22.850 1.00 40.19 112 GLU A N 1
ATOM 933 C CA . GLU A 1 112 ? -5.211 8.146 22.230 1.00 40.19 112 GLU A CA 1
ATOM 934 C C . GLU A 1 112 ? -5.669 9.091 21.115 1.00 40.19 112 GLU A C 1
ATOM 936 O O . GLU A 1 112 ? -5.779 8.749 19.938 1.00 40.19 112 GLU A O 1
ATOM 941 N N . ALA A 1 113 ? -5.975 10.318 21.527 1.00 37.28 113 ALA A N 1
ATOM 942 C CA . ALA A 1 113 ? -6.024 11.472 20.662 1.00 37.28 113 ALA A CA 1
ATOM 943 C C . ALA A 1 113 ? -4.623 11.669 20.065 1.00 37.28 113 ALA A C 1
ATOM 945 O O . ALA A 1 113 ? -3.703 12.154 20.723 1.00 37.28 113 ALA A O 1
ATOM 946 N N . CYS A 1 114 ? -4.475 11.262 18.805 1.00 25.33 114 CYS A N 1
ATOM 947 C CA . CYS A 1 114 ? -3.339 11.568 17.947 1.00 25.33 114 CYS A CA 1
ATOM 948 C C . CYS A 1 114 ? -3.085 13.086 17.965 1.00 25.33 114 CYS A C 1
ATOM 950 O O . CYS A 1 114 ? -3.853 13.885 17.421 1.00 25.33 114 CYS A O 1
ATOM 952 N N . GLY A 1 115 ? -2.027 13.478 18.675 1.00 32.44 115 GLY A N 1
ATOM 953 C CA . GLY A 1 115 ? -1.620 14.858 18.856 1.00 32.44 115 GLY A CA 1
ATOM 954 C C . GLY A 1 115 ? -1.063 15.456 17.569 1.00 32.44 115 GLY A C 1
ATOM 955 O O . GLY A 1 115 ? -0.152 14.918 16.948 1.00 32.44 115 GLY A O 1
ATOM 956 N N . LYS A 1 116 ? -1.564 16.641 17.217 1.00 35.41 116 LYS A N 1
ATOM 957 C CA . LYS A 1 116 ? -0.781 17.617 16.459 1.00 35.41 116 LYS A CA 1
ATOM 958 C C . LYS A 1 116 ? 0.188 18.300 17.431 1.00 35.41 116 LYS A C 1
ATOM 960 O O . LYS A 1 116 ? -0.291 18.956 18.360 1.00 35.41 116 LYS A O 1
ATOM 965 N N . ARG A 1 117 ? 1.500 18.183 17.193 1.00 32.38 117 ARG A N 1
ATOM 966 C CA . ARG A 1 117 ? 2.485 19.291 17.123 1.00 32.38 117 ARG A CA 1
ATOM 967 C C . ARG A 1 117 ? 3.935 18.777 17.118 1.00 32.38 117 ARG A C 1
ATOM 969 O O . ARG A 1 117 ? 4.340 18.076 18.032 1.00 32.38 117 ARG A O 1
ATOM 976 N N . GLU A 1 118 ? 4.612 19.125 16.026 1.00 33.06 118 GLU A N 1
ATOM 977 C CA . GLU A 1 118 ? 5.935 19.763 15.893 1.00 33.06 118 GLU A CA 1
ATOM 978 C C . GLU A 1 118 ? 7.040 19.470 16.930 1.00 33.06 118 GLU A C 1
ATOM 980 O O . GLU A 1 118 ? 6.907 19.763 18.114 1.00 33.06 118 GLU A O 1
ATOM 985 N N . GLU A 1 119 ? 8.127 18.919 16.378 1.00 35.75 119 GLU A N 1
ATOM 986 C CA . GLU A 1 119 ? 9.563 19.079 16.664 1.00 35.75 119 GLU A CA 1
ATOM 987 C C . GLU A 1 119 ? 9.980 19.820 17.948 1.00 35.75 119 GLU A C 1
ATOM 989 O O . GLU A 1 119 ? 9.820 21.033 18.055 1.00 35.75 119 GLU A O 1
ATOM 994 N N . ASP A 1 120 ? 10.670 19.102 18.842 1.00 27.48 120 ASP A N 1
ATOM 995 C CA . ASP A 1 120 ? 11.918 19.601 19.432 1.00 27.48 120 ASP A CA 1
ATOM 996 C C . ASP A 1 120 ? 12.815 18.420 19.845 1.00 27.48 120 ASP A C 1
ATOM 998 O O . ASP A 1 120 ? 12.359 17.444 20.452 1.00 27.48 120 ASP A O 1
ATOM 1002 N N . GLU A 1 121 ? 14.090 18.488 19.471 1.00 36.38 121 GLU A N 1
ATOM 1003 C CA . GLU A 1 121 ? 15.120 17.527 19.858 1.00 36.38 121 GLU A CA 1
ATOM 1004 C C . GLU A 1 121 ? 15.583 17.790 21.292 1.00 36.38 121 GLU A C 1
ATOM 1006 O O . GLU A 1 121 ? 16.091 18.872 21.557 1.00 36.38 121 GLU A O 1
ATOM 1011 N N . VAL A 1 122 ? 15.565 16.782 22.176 1.00 33.72 122 VAL A N 1
ATOM 1012 C CA . VAL A 1 122 ? 16.619 16.634 23.197 1.00 33.72 122 VAL A CA 1
ATOM 1013 C C . VAL A 1 122 ? 16.842 15.154 23.532 1.00 33.72 122 VAL A C 1
ATOM 1015 O O . VAL A 1 122 ? 15.972 14.447 24.037 1.00 33.72 122 VAL A O 1
ATOM 1018 N N . GLU A 1 123 ? 18.063 14.714 23.265 1.00 39.47 123 GLU A N 1
ATOM 1019 C CA . GLU A 1 123 ? 18.699 13.461 23.658 1.00 39.47 123 GLU A CA 1
ATOM 1020 C C . GLU A 1 123 ? 18.815 13.318 25.191 1.00 39.47 123 GLU A C 1
ATOM 1022 O O . GLU A 1 123 ? 19.466 14.145 25.822 1.00 39.47 123 GLU A O 1
ATOM 1027 N N . VAL A 1 124 ? 18.282 12.242 25.798 1.00 33.09 124 VAL A N 1
ATOM 1028 C CA . VAL A 1 124 ? 18.833 11.680 27.053 1.00 33.09 124 VAL A CA 1
ATOM 1029 C C . VAL A 1 124 ? 18.646 10.159 27.110 1.00 33.09 124 VAL A C 1
ATOM 1031 O O . VAL A 1 124 ? 17.546 9.618 27.024 1.00 33.09 124 VAL A O 1
ATOM 1034 N N . ASN A 1 125 ? 19.777 9.486 27.286 1.00 31.42 125 ASN A N 1
ATOM 1035 C CA . ASN A 1 125 ? 19.961 8.056 27.477 1.00 31.42 125 ASN A CA 1
ATOM 1036 C C . ASN A 1 125 ? 19.536 7.572 28.884 1.00 31.42 125 ASN A C 1
ATOM 1038 O O . ASN A 1 125 ? 19.739 8.263 29.878 1.00 31.42 125 ASN A O 1
ATOM 1042 N N . ALA A 1 126 ? 19.109 6.308 28.924 1.00 36.59 126 ALA A N 1
ATOM 1043 C CA . ALA A 1 126 ? 19.128 5.358 30.039 1.00 36.59 126 ALA A CA 1
ATOM 1044 C C . ALA A 1 126 ? 18.123 5.485 31.208 1.00 36.59 126 ALA A C 1
ATOM 1046 O O . ALA A 1 126 ? 18.078 6.443 31.972 1.00 36.59 126 ALA A O 1
ATOM 1047 N N . GLN A 1 127 ? 17.483 4.331 31.433 1.00 44.06 127 GLN A N 1
ATOM 1048 C CA . GLN A 1 127 ? 16.979 3.809 32.704 1.00 44.06 127 GLN A CA 1
ATOM 1049 C C . GLN A 1 127 ? 15.605 4.290 33.202 1.00 44.06 127 GLN A C 1
ATOM 1051 O O . GLN A 1 127 ? 15.476 5.108 34.111 1.00 44.06 127 GLN A O 1
ATOM 1056 N N . LYS A 1 128 ? 14.558 3.598 32.735 1.00 37.16 128 LYS A N 1
ATOM 1057 C CA . LYS A 1 128 ? 13.433 3.233 33.609 1.00 37.16 128 LYS A CA 1
ATOM 1058 C C . LYS A 1 128 ? 12.848 1.881 33.205 1.00 37.16 128 LYS A C 1
ATOM 1060 O O . LYS A 1 128 ? 11.742 1.777 32.685 1.00 37.16 128 LYS A O 1
ATOM 1065 N N . ASP A 1 129 ? 13.620 0.833 33.464 1.00 46.94 129 ASP A N 1
ATOM 1066 C CA . ASP A 1 129 ? 13.044 -0.491 33.654 1.00 46.94 129 ASP A CA 1
ATOM 1067 C C . ASP A 1 129 ? 12.157 -0.455 34.903 1.00 46.94 129 ASP A C 1
ATOM 1069 O O . ASP A 1 129 ? 12.572 0.038 35.954 1.00 46.94 129 ASP A O 1
ATOM 1073 N N . LEU A 1 130 ? 10.919 -0.933 34.772 1.00 48.09 130 LEU A N 1
ATOM 1074 C CA . LEU A 1 130 ? 10.415 -2.131 35.454 1.00 48.09 130 LEU A CA 1
ATOM 1075 C C . LEU A 1 130 ? 8.889 -2.235 35.255 1.00 48.09 130 LEU A C 1
ATOM 1077 O O . LEU A 1 130 ? 8.128 -1.438 35.798 1.00 48.09 130 LEU A O 1
ATOM 1081 N N . ASN A 1 131 ? 8.497 -3.289 34.522 1.00 39.28 131 ASN A N 1
ATOM 1082 C CA . ASN A 1 131 ? 7.184 -3.968 34.472 1.00 39.28 131 ASN A CA 1
ATOM 1083 C C . ASN A 1 131 ? 6.385 -3.943 33.160 1.00 39.28 131 ASN A C 1
ATOM 1085 O O . ASN A 1 131 ? 5.184 -3.689 33.184 1.00 39.28 131 ASN A O 1
ATOM 1089 N N . ASN A 1 132 ? 6.974 -4.380 32.037 1.00 40.66 132 ASN A N 1
ATOM 1090 C CA . ASN A 1 132 ? 6.164 -5.122 31.051 1.00 40.66 132 ASN A CA 1
ATOM 1091 C C . ASN A 1 132 ? 6.921 -6.134 30.163 1.00 40.66 132 ASN A C 1
ATOM 1093 O O . ASN A 1 132 ? 6.459 -6.487 29.079 1.00 40.66 132 ASN A O 1
ATOM 1097 N N . ASP A 1 133 ? 8.067 -6.659 30.599 1.00 38.97 133 ASP A N 1
A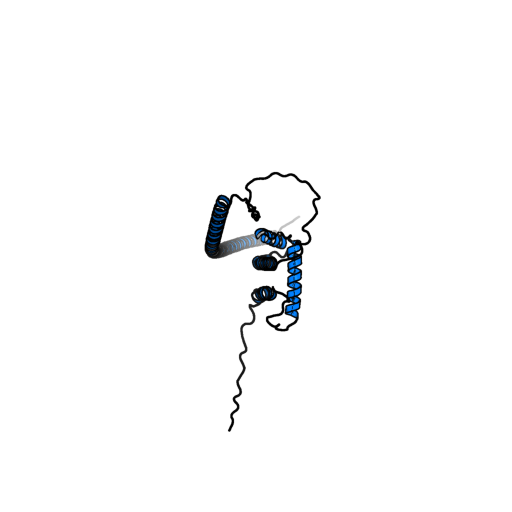TOM 1098 C CA . ASP A 1 133 ? 8.871 -7.552 29.744 1.00 38.97 133 ASP A CA 1
ATOM 1099 C C . ASP A 1 133 ? 8.359 -9.014 29.702 1.00 38.97 133 ASP A C 1
ATOM 1101 O O . ASP A 1 133 ? 8.888 -9.880 29.007 1.00 38.97 133 ASP A O 1
ATOM 1105 N N . SER A 1 134 ? 7.263 -9.310 30.415 1.00 36.69 134 SER A N 1
ATOM 1106 C CA . SER A 1 134 ? 6.617 -10.635 30.406 1.00 36.69 134 SER A CA 1
ATOM 1107 C C . SER A 1 134 ? 5.506 -10.780 29.357 1.00 36.69 134 SER A C 1
ATOM 1109 O O . SER A 1 134 ? 5.225 -11.893 28.912 1.00 36.69 134 SER A O 1
ATOM 1111 N N . SER A 1 135 ? 4.893 -9.682 28.905 1.00 44.44 135 SER A N 1
ATOM 1112 C CA . SER A 1 135 ? 3.873 -9.707 27.841 1.00 44.44 135 SER A CA 1
ATOM 1113 C C . SER A 1 135 ? 4.487 -9.565 26.442 1.00 44.44 135 SER A C 1
ATOM 1115 O O . SER A 1 135 ? 3.921 -10.042 25.459 1.00 44.44 135 SER A O 1
ATOM 1117 N N . ASN A 1 136 ? 5.714 -9.038 26.355 1.00 53.97 136 ASN A N 1
ATOM 1118 C CA . ASN A 1 136 ? 6.425 -8.818 25.098 1.00 53.97 136 ASN A CA 1
ATOM 1119 C C . ASN A 1 136 ? 6.974 -10.105 24.436 1.00 53.97 136 ASN A C 1
ATOM 1121 O O . ASN A 1 136 ? 7.503 -10.059 23.328 1.00 53.97 136 ASN A O 1
ATOM 1125 N N . ASN A 1 137 ? 6.828 -11.279 25.047 1.00 60.12 137 ASN A N 1
ATOM 1126 C CA . ASN A 1 137 ? 7.184 -12.554 24.404 1.00 60.12 137 ASN A CA 1
ATOM 1127 C C . ASN A 1 137 ? 5.960 -13.375 23.974 1.00 60.12 137 ASN A C 1
ATOM 1129 O O . ASN A 1 137 ? 6.094 -14.340 23.214 1.00 60.12 137 ASN A O 1
ATOM 1133 N N . ARG A 1 138 ? 4.759 -12.988 24.418 1.00 77.81 138 ARG A N 1
ATOM 1134 C CA . ARG A 1 138 ? 3.511 -13.643 24.038 1.00 77.81 138 ARG A CA 1
ATOM 1135 C C . ARG A 1 138 ? 2.967 -12.958 22.791 1.00 77.81 138 ARG A C 1
ATOM 1137 O O . ARG A 1 138 ? 2.695 -11.768 22.819 1.00 77.81 138 ARG A O 1
ATOM 1144 N N . TRP A 1 139 ? 2.834 -13.725 21.716 1.00 84.88 139 TRP A N 1
ATOM 1145 C CA . TRP A 1 139 ? 2.232 -13.287 20.459 1.00 84.88 139 TRP A CA 1
ATOM 1146 C C . TRP A 1 139 ? 0.788 -13.800 20.414 1.00 84.88 139 TRP A C 1
ATOM 1148 O O . TRP A 1 139 ? 0.618 -15.016 20.270 1.00 84.88 139 TRP A O 1
ATOM 1158 N N . PRO A 1 140 ? -0.232 -12.944 20.598 1.00 86.94 140 PRO A N 1
ATOM 1159 C CA . PRO A 1 140 ? -1.634 -13.309 20.423 1.00 86.94 140 PRO A CA 1
ATOM 1160 C C . PRO A 1 140 ? -1.916 -13.779 18.995 1.00 86.94 140 PRO A C 1
ATOM 1162 O O . PRO A 1 140 ? -1.243 -13.353 18.059 1.00 86.94 140 PRO A O 1
ATOM 1165 N N . ASP A 1 141 ? -2.943 -14.613 18.813 1.00 80.62 141 ASP A N 1
ATOM 1166 C CA . ASP A 1 141 ? -3.260 -15.172 17.494 1.00 80.62 141 ASP A CA 1
ATOM 1167 C C . ASP A 1 141 ? -3.518 -14.091 16.441 1.00 80.62 141 ASP A C 1
ATOM 1169 O O . ASP A 1 141 ? -2.982 -14.173 15.340 1.00 80.62 141 ASP A O 1
ATOM 1173 N N . VAL A 1 142 ? -4.232 -13.028 16.812 1.00 84.88 142 VAL A N 1
ATOM 1174 C CA . VAL A 1 142 ? -4.491 -11.856 15.956 1.00 84.88 142 VAL A CA 1
ATOM 1175 C C . VAL A 1 142 ? -3.215 -11.118 15.537 1.00 84.88 142 VAL A C 1
ATOM 1177 O O . VAL A 1 142 ? -3.094 -10.663 14.402 1.00 84.88 142 VAL A O 1
ATOM 1180 N N . GLU A 1 143 ? -2.221 -11.053 16.423 1.00 90.00 143 GLU A N 1
ATOM 1181 C CA . GLU A 1 143 ? -0.935 -10.417 16.133 1.00 90.00 143 GLU A CA 1
ATOM 1182 C C . GLU A 1 143 ? -0.114 -11.281 15.163 1.00 90.00 143 GLU A C 1
ATOM 1184 O O . GLU A 1 143 ? 0.525 -10.777 14.242 1.00 90.00 143 GLU A O 1
ATOM 1189 N N . VAL A 1 144 ? -0.159 -12.606 15.330 1.00 89.81 144 VAL A N 1
ATOM 1190 C CA . VAL A 1 144 ? 0.510 -13.538 14.415 1.00 89.81 144 VAL A CA 1
ATOM 1191 C C . VAL A 1 144 ? -0.142 -13.538 13.032 1.00 89.81 144 VAL A C 1
ATOM 1193 O O . VAL A 1 144 ? 0.580 -13.525 12.039 1.00 89.81 144 VAL A O 1
ATOM 1196 N N . GLN A 1 145 ? -1.473 -13.513 12.962 1.00 85.62 145 GLN A N 1
ATOM 1197 C CA . GLN A 1 145 ? -2.232 -13.369 11.712 1.00 85.62 145 GLN A CA 1
ATOM 1198 C C . GLN A 1 145 ? -1.821 -12.094 10.962 1.00 85.62 145 GLN A C 1
ATOM 1200 O O . GLN A 1 145 ? -1.511 -12.127 9.772 1.00 85.62 145 GLN A O 1
ATOM 1205 N N . SER A 1 146 ? -1.708 -10.980 11.687 1.00 91.62 146 SER A N 1
ATOM 1206 C CA . SER A 1 146 ? -1.267 -9.700 11.126 1.00 91.62 146 SER A CA 1
ATOM 1207 C C . SER A 1 146 ? 0.162 -9.779 10.577 1.00 91.62 146 SER A C 1
ATOM 1209 O O . SER A 1 146 ? 0.420 -9.347 9.452 1.00 91.62 146 SER A O 1
ATOM 1211 N N . LEU A 1 147 ? 1.079 -10.429 11.306 1.00 92.06 147 LEU A N 1
ATOM 1212 C CA . LEU A 1 147 ? 2.448 -10.670 10.836 1.00 92.06 147 LEU A CA 1
ATOM 1213 C C . LEU A 1 147 ? 2.473 -11.507 9.548 1.00 92.06 147 LEU A C 1
ATOM 1215 O O . LEU A 1 147 ? 3.267 -11.226 8.647 1.00 92.06 147 LEU A O 1
ATOM 1219 N N . ILE A 1 148 ? 1.618 -12.530 9.449 1.00 89.62 148 ILE A N 1
ATOM 1220 C CA . ILE A 1 148 ? 1.526 -13.385 8.261 1.00 89.62 148 ILE A CA 1
ATOM 1221 C C . ILE A 1 148 ? 0.967 -12.624 7.065 1.00 89.62 148 ILE A C 1
ATOM 1223 O O . ILE A 1 148 ? 1.547 -12.683 5.975 1.00 89.62 148 ILE A O 1
ATOM 1227 N N . THR A 1 149 ? -0.083 -11.843 7.283 1.00 90.44 149 THR A N 1
ATOM 1228 C CA . THR A 1 149 ? -0.707 -11.007 6.257 1.00 90.44 149 THR A CA 1
ATOM 1229 C C . THR A 1 149 ? 0.284 -9.988 5.690 1.00 90.44 149 THR A C 1
ATOM 1231 O O . THR A 1 149 ? 0.499 -9.944 4.477 1.00 90.44 149 THR A O 1
ATOM 1234 N N . VAL A 1 150 ? 0.968 -9.223 6.550 1.00 91.56 150 VAL A N 1
ATOM 1235 C CA . VAL A 1 150 ? 1.976 -8.228 6.133 1.00 91.56 150 VAL A CA 1
ATOM 1236 C C . VAL A 1 150 ? 3.141 -8.884 5.402 1.00 91.56 150 VAL A C 1
ATOM 1238 O O . VAL A 1 150 ? 3.630 -8.383 4.390 1.00 91.56 150 VAL A O 1
ATOM 1241 N N . ARG A 1 151 ? 3.614 -10.033 5.891 1.00 89.62 151 ARG A N 1
ATOM 1242 C CA . ARG A 1 151 ? 4.728 -10.720 5.243 1.00 89.62 151 ARG A CA 1
ATOM 1243 C C . ARG A 1 151 ? 4.359 -11.234 3.852 1.00 89.62 151 ARG A C 1
ATOM 1245 O O . ARG A 1 151 ? 5.202 -11.220 2.954 1.00 89.62 151 ARG A O 1
ATOM 1252 N N . THR A 1 152 ? 3.122 -11.679 3.691 1.00 86.06 152 THR A N 1
ATOM 1253 C CA . THR A 1 152 ? 2.578 -12.126 2.410 1.00 86.06 152 THR A CA 1
ATOM 1254 C C . THR A 1 152 ? 2.441 -10.976 1.429 1.00 86.06 152 THR A C 1
ATOM 1256 O O . THR A 1 152 ? 2.899 -11.082 0.294 1.00 86.06 152 THR A O 1
ATOM 1259 N N . SER A 1 153 ? 1.846 -9.858 1.849 1.00 84.69 153 SER A N 1
ATOM 1260 C CA . SER A 1 153 ? 1.645 -8.712 0.956 1.00 84.69 153 SER A CA 1
ATOM 1261 C C . SER A 1 153 ? 2.976 -8.163 0.425 1.00 84.69 153 SER A C 1
ATOM 1263 O O . SER A 1 153 ? 3.066 -7.721 -0.720 1.00 84.69 153 SER A O 1
ATOM 1265 N N . LEU A 1 154 ? 4.044 -8.281 1.218 1.00 84.44 154 LEU A N 1
ATOM 1266 C CA . LEU A 1 154 ? 5.395 -7.865 0.852 1.00 84.44 154 LEU A CA 1
ATOM 1267 C C . LEU A 1 154 ? 6.223 -8.953 0.136 1.00 84.44 154 LEU A C 1
ATOM 1269 O O . LEU A 1 154 ? 7.380 -8.706 -0.210 1.00 84.44 154 LEU A O 1
ATOM 1273 N N . GLU A 1 155 ? 5.675 -10.141 -0.148 1.00 81.31 155 GLU A N 1
ATOM 1274 C CA . GLU A 1 155 ? 6.417 -11.279 -0.721 1.00 81.31 155 GLU A CA 1
ATOM 1275 C C . GLU A 1 155 ? 7.093 -10.949 -2.067 1.00 81.31 155 GLU A C 1
ATOM 1277 O O . GLU A 1 155 ? 8.213 -11.389 -2.347 1.00 81.31 155 GLU A O 1
ATOM 1282 N N . HIS A 1 156 ? 6.458 -10.122 -2.898 1.00 72.38 156 HIS A N 1
ATOM 1283 C CA . HIS A 1 156 ? 7.056 -9.669 -4.153 1.00 72.38 156 HIS A CA 1
ATOM 1284 C C . HIS A 1 156 ? 8.320 -8.821 -3.916 1.00 72.38 156 HIS A C 1
ATOM 1286 O O . HIS A 1 156 ? 9.349 -9.048 -4.557 1.00 72.38 156 HIS A O 1
ATOM 1292 N N . LYS A 1 157 ? 8.286 -7.909 -2.934 1.00 70.12 157 LYS A N 1
ATOM 1293 C CA . LYS A 1 157 ? 9.444 -7.081 -2.552 1.00 70.12 157 LYS A CA 1
ATOM 1294 C C . LYS A 1 157 ? 10.557 -7.918 -1.928 1.00 70.12 157 LYS A C 1
ATOM 1296 O O . LYS A 1 157 ? 11.730 -7.696 -2.211 1.00 70.12 157 LYS A O 1
ATOM 1301 N N . VAL A 1 158 ? 10.195 -8.936 -1.148 1.00 67.50 158 VAL A N 1
ATOM 1302 C CA . VAL A 1 158 ? 11.137 -9.897 -0.551 1.00 67.50 158 VAL A CA 1
ATOM 1303 C C . VAL A 1 158 ? 11.983 -10.600 -1.606 1.00 67.50 158 VAL A C 1
ATOM 1305 O O . VAL A 1 158 ? 13.186 -10.768 -1.404 1.00 67.50 158 VAL A O 1
ATOM 1308 N N . ARG A 1 159 ? 11.362 -11.034 -2.709 1.00 67.62 159 ARG A N 1
ATOM 1309 C CA . ARG A 1 159 ? 12.067 -11.708 -3.807 1.00 67.62 159 ARG A CA 1
ATOM 1310 C C . ARG A 1 159 ? 12.998 -10.765 -4.560 1.00 67.62 159 ARG A C 1
ATOM 1312 O O . ARG A 1 159 ? 14.093 -11.177 -4.923 1.00 67.62 159 ARG A O 1
ATOM 1319 N N . LEU A 1 160 ? 12.566 -9.526 -4.782 1.00 62.00 160 LEU A N 1
ATOM 1320 C CA . LEU A 1 160 ? 13.318 -8.545 -5.564 1.00 62.00 160 LEU A CA 1
ATOM 1321 C C . LEU A 1 160 ? 14.490 -7.935 -4.797 1.00 62.00 160 LEU A C 1
ATOM 1323 O O . LEU A 1 160 ? 15.571 -7.778 -5.354 1.00 62.00 160 LEU A O 1
ATOM 1327 N N . MET A 1 161 ? 14.288 -7.577 -3.528 1.00 62.97 161 MET A N 1
ATOM 1328 C CA . MET A 1 161 ? 15.259 -6.749 -2.816 1.00 62.97 161 MET A CA 1
ATOM 1329 C C . MET A 1 161 ? 16.408 -7.544 -2.209 1.00 62.97 161 MET A C 1
ATOM 1331 O O . MET A 1 161 ? 17.451 -6.942 -1.984 1.00 62.97 161 MET A O 1
ATOM 1335 N N . GLY A 1 162 ? 16.260 -8.857 -1.964 1.00 53.97 162 GLY A N 1
ATOM 1336 C CA . GLY A 1 162 ? 17.335 -9.826 -1.652 1.00 53.97 162 GLY A CA 1
ATOM 1337 C C . GLY A 1 162 ? 18.270 -9.527 -0.460 1.00 53.97 162 GLY A C 1
ATOM 1338 O O . GLY A 1 162 ? 19.025 -10.395 -0.021 1.00 53.97 162 GLY A O 1
ATOM 1339 N N . SER A 1 163 ? 18.212 -8.324 0.099 1.00 54.66 163 SER A N 1
ATOM 1340 C CA . SER A 1 163 ? 19.149 -7.738 1.042 1.00 54.66 163 SER A CA 1
ATOM 1341 C C . SER A 1 163 ? 18.491 -7.738 2.416 1.00 54.66 163 SER A C 1
ATOM 1343 O O . SER A 1 163 ? 17.460 -7.123 2.689 1.00 54.66 163 SER A O 1
ATOM 1345 N N . LYS A 1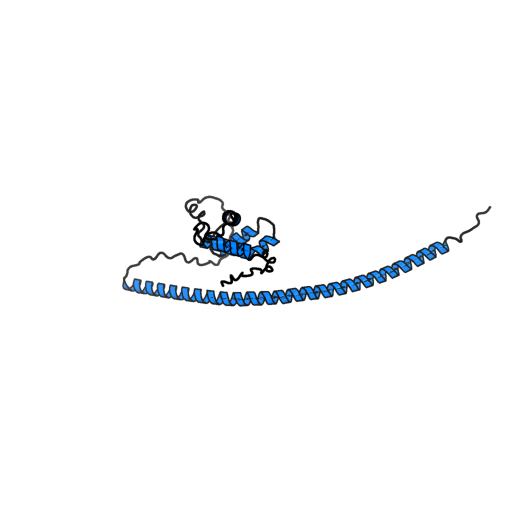 164 ? 19.050 -8.591 3.271 1.00 55.41 164 LYS A N 1
ATOM 1346 C CA . LYS A 1 164 ? 18.504 -9.001 4.563 1.00 55.41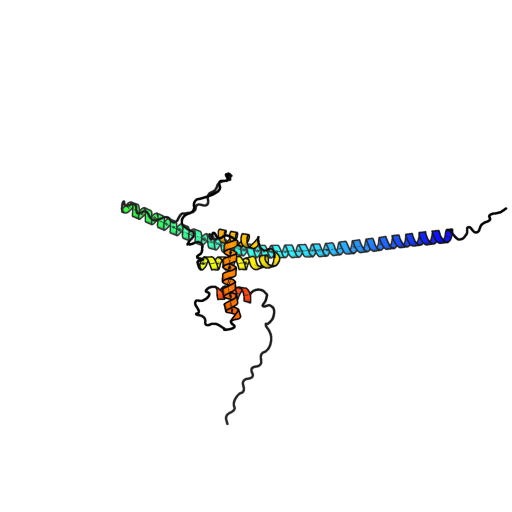 164 LYS A CA 1
ATOM 1347 C C . LYS A 1 164 ? 18.668 -7.877 5.593 1.00 55.41 164 LYS A C 1
ATOM 1349 O O . LYS A 1 164 ? 19.593 -7.919 6.390 1.00 55.41 164 LYS A O 1
ATOM 1354 N N . GLY A 1 165 ? 17.771 -6.900 5.595 1.00 60.91 165 GLY A N 1
ATOM 1355 C CA . GLY A 1 165 ? 17.720 -5.867 6.637 1.00 60.91 165 GLY A CA 1
ATOM 1356 C C . GLY A 1 165 ? 16.461 -5.025 6.514 1.00 60.91 165 GLY A C 1
ATOM 1357 O O . GLY A 1 165 ? 15.553 -5.161 7.328 1.00 60.91 165 GLY A O 1
ATOM 1358 N N . SER A 1 166 ? 16.355 -4.301 5.401 1.00 76.94 166 SER A N 1
ATOM 1359 C CA . SER A 1 166 ? 15.292 -3.320 5.146 1.00 76.94 166 SER A CA 1
ATOM 1360 C C . SER A 1 166 ? 13.871 -3.904 5.169 1.00 76.94 166 SER A C 1
ATOM 1362 O O . SER A 1 166 ? 12.959 -3.301 5.721 1.00 76.94 166 SER A O 1
ATOM 1364 N N . ILE A 1 167 ? 13.660 -5.126 4.664 1.00 86.94 167 ILE A N 1
ATOM 1365 C CA . ILE A 1 167 ? 12.294 -5.672 4.592 1.00 86.94 167 ILE A CA 1
ATOM 1366 C C . ILE A 1 167 ? 11.682 -5.970 5.964 1.00 86.94 167 ILE A C 1
ATOM 1368 O O . ILE A 1 167 ? 10.467 -5.974 6.112 1.00 86.94 167 ILE A O 1
ATOM 1372 N N . TRP A 1 168 ? 12.510 -6.257 6.972 1.00 89.25 168 TRP A N 1
ATOM 1373 C CA . TRP A 1 168 ? 12.004 -6.505 8.321 1.00 89.25 168 TRP A CA 1
ATOM 1374 C C . TRP A 1 168 ? 11.673 -5.207 9.046 1.00 89.25 168 TRP A C 1
ATOM 1376 O O . TRP A 1 168 ? 10.792 -5.229 9.898 1.00 89.25 168 TRP A O 1
ATOM 1386 N N . GLU A 1 169 ? 12.329 -4.103 8.690 1.00 90.88 169 GLU A N 1
ATOM 1387 C CA . GLU A 1 169 ? 11.969 -2.759 9.145 1.00 90.88 169 GLU A CA 1
ATOM 1388 C C . GLU A 1 169 ? 10.621 -2.349 8.550 1.00 90.88 169 GLU A C 1
ATOM 1390 O O . GLU A 1 169 ? 9.733 -1.971 9.298 1.00 90.88 169 GLU A O 1
ATOM 1395 N N . GLU A 1 170 ? 10.397 -2.573 7.252 1.00 90.06 170 GLU A N 1
ATOM 1396 C CA . GLU A 1 170 ? 9.094 -2.311 6.617 1.00 90.06 170 GLU A CA 1
ATOM 1397 C C . GLU A 1 170 ? 7.966 -3.168 7.224 1.00 90.06 170 GLU A C 1
ATOM 1399 O O . GLU A 1 170 ? 6.860 -2.685 7.451 1.00 90.06 170 GLU A O 1
ATOM 1404 N N . ILE A 1 171 ? 8.245 -4.435 7.557 1.00 90.75 171 ILE A N 1
ATOM 1405 C CA . ILE A 1 171 ? 7.284 -5.302 8.263 1.00 90.75 171 ILE A CA 1
ATOM 1406 C C . ILE A 1 171 ? 7.023 -4.798 9.686 1.00 90.75 171 ILE A C 1
ATOM 1408 O O . ILE A 1 171 ? 5.885 -4.829 10.145 1.00 90.75 171 ILE A O 1
ATOM 1412 N N . SER A 1 172 ? 8.070 -4.372 10.394 1.00 93.06 172 SER A N 1
ATOM 1413 C CA . SER A 1 172 ? 7.976 -3.796 11.738 1.00 93.06 172 SER A CA 1
ATOM 1414 C C . SER A 1 172 ? 7.096 -2.549 11.735 1.00 93.06 172 SER A C 1
ATOM 1416 O O . SER A 1 172 ? 6.209 -2.434 12.573 1.00 93.06 172 SER A O 1
ATOM 1418 N N . GLU A 1 173 ? 7.308 -1.664 10.764 1.00 93.31 173 GLU A N 1
ATOM 1419 C CA . GLU A 1 173 ? 6.557 -0.424 10.581 1.00 93.31 173 GLU A CA 1
ATOM 1420 C C . GLU A 1 173 ? 5.091 -0.705 10.231 1.00 93.31 173 GLU A C 1
ATOM 1422 O O . GLU A 1 173 ? 4.175 -0.134 10.815 1.00 93.31 173 GLU A O 1
ATOM 1427 N N . ALA A 1 174 ? 4.837 -1.662 9.336 1.00 91.31 174 ALA A N 1
ATOM 1428 C CA . ALA A 1 174 ? 3.476 -2.070 8.999 1.00 91.31 174 ALA A CA 1
ATOM 1429 C C . ALA A 1 174 ? 2.738 -2.692 10.199 1.00 91.31 174 ALA A C 1
ATOM 1431 O O . ALA A 1 174 ? 1.552 -2.438 10.395 1.00 91.31 174 ALA A O 1
ATOM 1432 N N . MET A 1 175 ? 3.435 -3.480 11.025 1.00 93.56 175 MET A N 1
ATOM 1433 C CA . MET A 1 175 ? 2.892 -4.005 12.284 1.00 93.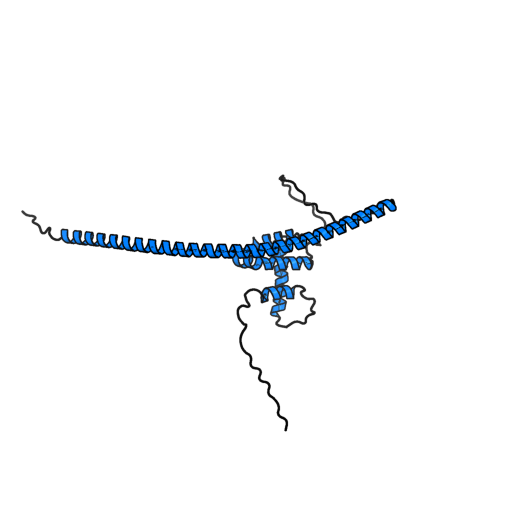56 175 MET A CA 1
ATOM 1434 C C . MET A 1 175 ? 2.597 -2.880 13.283 1.00 93.56 175 MET A C 1
ATOM 1436 O O . MET A 1 175 ? 1.534 -2.889 13.906 1.00 93.56 175 MET A O 1
ATOM 1440 N N . HIS A 1 176 ? 3.487 -1.889 13.377 1.00 92.50 176 HIS A N 1
ATOM 1441 C CA . HIS A 1 176 ? 3.306 -0.698 14.206 1.00 92.50 176 HIS A CA 1
ATOM 1442 C C . HIS A 1 176 ? 2.062 0.099 13.787 1.00 92.50 176 HIS A C 1
ATOM 1444 O O . HIS A 1 176 ? 1.245 0.442 14.637 1.00 92.50 176 HIS A O 1
ATOM 1450 N N . GLY A 1 177 ? 1.838 0.275 12.480 1.00 90.38 177 GLY A N 1
ATOM 1451 C CA . GLY A 1 177 ? 0.641 0.928 11.936 1.00 90.38 177 GLY A CA 1
ATOM 1452 C C . GLY A 1 177 ? -0.683 0.214 12.246 1.00 90.38 177 GLY A C 1
ATOM 1453 O O . GLY A 1 177 ? -1.740 0.834 12.179 1.00 90.38 177 GLY A O 1
ATOM 1454 N N . MET A 1 178 ? -0.643 -1.068 12.623 1.00 88.44 178 MET A N 1
ATOM 1455 C CA . MET A 1 178 ? -1.808 -1.833 13.096 1.00 88.44 178 MET A CA 1
ATOM 1456 C C . MET A 1 178 ? -1.925 -1.866 14.632 1.00 88.44 178 MET A C 1
ATOM 1458 O O . MET A 1 178 ? -2.773 -2.575 15.169 1.00 88.44 178 MET A O 1
ATOM 1462 N N . GLY A 1 179 ? -1.076 -1.120 15.347 1.00 87.25 179 GLY A N 1
ATOM 1463 C CA . GLY A 1 179 ? -1.042 -1.064 16.811 1.00 87.25 179 GLY A CA 1
ATOM 1464 C C . GLY A 1 179 ? -0.191 -2.157 17.469 1.00 87.25 179 GLY A C 1
ATOM 1465 O O . GLY A 1 179 ? -0.231 -2.316 18.690 1.00 87.25 179 GLY A O 1
ATOM 1466 N N . TYR A 1 180 ? 0.589 -2.920 16.694 1.00 89.56 180 TYR A N 1
ATOM 1467 C CA . TYR A 1 180 ? 1.476 -3.962 17.215 1.00 89.56 180 TYR A CA 1
ATOM 1468 C C . TYR A 1 180 ? 2.927 -3.477 17.272 1.00 89.56 180 TYR A C 1
ATOM 1470 O O . TYR A 1 180 ? 3.671 -3.505 16.291 1.00 89.56 180 TYR A O 1
ATOM 1478 N N . ASN A 1 181 ? 3.362 -3.081 18.467 1.00 89.62 181 ASN A N 1
ATOM 1479 C CA . ASN A 1 181 ? 4.693 -2.518 18.701 1.00 89.62 181 ASN A CA 1
ATOM 1480 C C . ASN A 1 181 ? 5.755 -3.615 18.855 1.00 89.62 181 ASN A C 1
ATOM 1482 O O . ASN A 1 181 ? 6.169 -3.956 19.964 1.00 89.62 181 ASN A O 1
ATOM 1486 N N . ARG A 1 182 ? 6.210 -4.180 17.732 1.00 89.00 182 ARG A N 1
ATOM 1487 C CA . ARG A 1 182 ? 7.297 -5.171 17.680 1.00 89.00 182 ARG A CA 1
ATOM 1488 C C . ARG A 1 182 ? 8.425 -4.672 16.810 1.00 89.00 182 ARG A C 1
ATOM 1490 O O . ARG A 1 182 ? 8.169 -4.150 15.739 1.00 89.00 182 ARG A O 1
ATOM 1497 N N . SER A 1 183 ? 9.665 -4.900 17.239 1.00 89.75 183 SER A N 1
ATOM 1498 C CA . SER A 1 183 ? 10.837 -4.579 16.426 1.00 89.75 183 SER A CA 1
ATOM 1499 C C . SER A 1 183 ? 11.020 -5.564 15.268 1.00 89.75 183 SER A C 1
ATOM 1501 O O . SER A 1 183 ? 10.667 -6.745 15.368 1.00 89.75 183 SER A O 1
ATOM 1503 N N . ALA A 1 184 ? 11.691 -5.112 14.208 1.00 91.19 184 ALA A N 1
ATOM 1504 C CA . ALA A 1 184 ? 12.072 -5.916 13.044 1.00 91.19 184 ALA A CA 1
ATOM 1505 C C . ALA A 1 184 ? 12.712 -7.264 13.424 1.00 91.19 184 ALA A C 1
ATOM 1507 O O . ALA A 1 184 ? 12.401 -8.312 12.848 1.00 91.19 184 ALA A O 1
ATOM 1508 N N . LYS A 1 185 ? 13.569 -7.257 14.454 1.00 88.94 185 LYS A N 1
ATOM 1509 C CA . LYS A 1 185 ? 14.221 -8.460 14.986 1.00 88.94 185 LYS A CA 1
ATOM 1510 C C . LYS A 1 185 ? 13.207 -9.455 15.563 1.00 88.94 185 LYS A C 1
ATOM 1512 O O . LYS A 1 185 ? 13.274 -10.638 15.240 1.00 88.94 185 LYS A O 1
ATOM 1517 N N . LYS A 1 186 ? 12.242 -8.984 16.360 1.00 89.50 186 LYS A N 1
ATOM 1518 C CA . LYS A 1 186 ? 11.193 -9.827 16.959 1.00 89.50 186 LYS A CA 1
ATOM 1519 C C . LYS A 1 186 ? 10.250 -10.396 15.897 1.00 89.50 186 LYS A C 1
ATOM 1521 O O . LYS A 1 186 ? 9.935 -11.585 15.951 1.00 89.50 186 LYS A O 1
ATOM 1526 N N . CYS A 1 187 ? 9.861 -9.593 14.904 1.00 89.56 187 CYS A N 1
ATOM 1527 C CA . CYS A 1 187 ? 9.054 -10.046 13.765 1.00 89.56 187 CYS A CA 1
ATOM 1528 C C . CYS A 1 187 ? 9.756 -11.164 12.982 1.00 89.56 187 CYS A C 1
ATOM 1530 O O . CYS A 1 187 ? 9.152 -12.198 12.688 1.00 89.56 187 CYS A O 1
ATOM 1532 N N . LYS A 1 188 ? 11.059 -11.006 12.717 1.00 90.44 188 LYS A N 1
ATOM 1533 C CA . LYS A 1 188 ? 11.877 -12.024 12.051 1.00 90.44 188 LYS A CA 1
ATOM 1534 C C . LYS A 1 188 ? 11.971 -13.320 12.858 1.00 90.44 188 LYS A C 1
ATOM 1536 O O . LYS A 1 188 ? 11.709 -14.392 12.316 1.00 90.44 188 LYS A O 1
ATOM 1541 N N . GLU A 1 189 ? 12.316 -13.234 14.142 1.00 89.50 189 GLU A N 1
ATOM 1542 C CA . GLU A 1 189 ? 12.424 -14.400 15.031 1.00 89.50 189 GLU A CA 1
ATOM 1543 C C . GLU A 1 189 ? 11.107 -15.184 15.092 1.00 89.50 189 GLU A C 1
ATOM 1545 O O . GLU A 1 189 ? 11.089 -16.414 14.969 1.00 89.50 189 GLU A O 1
ATOM 1550 N N . LYS A 1 190 ? 9.979 -14.476 15.235 1.00 90.25 190 LYS A N 1
ATOM 1551 C CA . LYS A 1 190 ? 8.657 -15.100 15.265 1.00 90.25 190 LYS A CA 1
ATOM 1552 C C . LYS A 1 190 ? 8.325 -15.782 13.941 1.00 90.25 190 LYS A C 1
ATOM 1554 O O . LYS A 1 190 ? 7.877 -16.929 13.959 1.00 90.25 190 LYS A O 1
ATOM 1559 N N . TRP A 1 191 ? 8.580 -15.117 12.816 1.00 89.69 191 TRP A N 1
ATOM 1560 C CA . TRP A 1 191 ? 8.363 -15.675 11.482 1.00 89.69 191 TRP A CA 1
ATOM 1561 C C . TRP A 1 191 ? 9.189 -16.943 11.238 1.00 89.69 191 TRP A C 1
ATOM 1563 O O . TRP A 1 191 ? 8.666 -17.954 10.769 1.00 89.69 191 TRP A O 1
ATOM 1573 N N . GLU A 1 192 ? 10.474 -16.931 11.599 1.00 88.25 192 GLU A N 1
ATOM 1574 C CA . GLU A 1 192 ? 11.352 -18.100 11.480 1.00 88.25 192 GLU A CA 1
ATOM 1575 C C . GLU A 1 192 ? 10.859 -19.267 12.345 1.00 88.25 192 GLU A C 1
ATOM 1577 O O . GLU A 1 192 ? 10.872 -20.418 11.899 1.00 88.25 192 GLU A O 1
ATOM 1582 N N . ASN A 1 193 ? 10.355 -18.978 13.547 1.00 87.06 193 ASN A N 1
ATOM 1583 C CA . ASN A 1 193 ? 9.774 -19.981 14.432 1.00 87.06 193 ASN A CA 1
ATOM 1584 C C . ASN A 1 193 ? 8.492 -20.598 13.841 1.00 87.06 193 ASN A C 1
ATOM 1586 O O . ASN A 1 193 ? 8.370 -21.821 13.761 1.00 87.06 193 ASN A O 1
ATOM 1590 N N . ILE A 1 194 ? 7.569 -19.767 13.348 1.00 85.12 194 ILE A N 1
ATOM 1591 C CA . ILE A 1 194 ? 6.349 -20.211 12.655 1.00 85.12 194 ILE A CA 1
ATOM 1592 C C . ILE A 1 194 ? 6.705 -21.099 11.455 1.00 85.12 194 ILE A C 1
ATOM 1594 O O . ILE A 1 194 ? 6.201 -22.216 11.328 1.00 85.12 194 ILE A O 1
ATOM 1598 N N . ASN A 1 195 ? 7.641 -20.654 10.615 1.00 83.81 195 ASN A N 1
ATOM 1599 C CA . ASN A 1 195 ? 8.045 -21.385 9.419 1.00 83.81 195 ASN A CA 1
ATOM 1600 C C . ASN A 1 195 ? 8.757 -22.709 9.754 1.00 83.81 195 ASN A C 1
ATOM 1602 O O . ASN A 1 195 ? 8.608 -23.706 9.049 1.00 83.81 195 ASN A O 1
ATOM 1606 N N . LYS A 1 196 ? 9.504 -22.763 10.863 1.00 81.94 196 LYS A N 1
ATOM 1607 C CA . LYS A 1 196 ? 10.091 -24.007 11.381 1.00 81.94 196 LYS A CA 1
ATOM 1608 C C . LYS A 1 196 ? 9.010 -25.037 11.726 1.00 81.94 196 LYS A C 1
ATOM 1610 O O . LYS A 1 196 ? 9.157 -26.206 11.361 1.00 81.94 196 LYS A O 1
ATOM 1615 N N . TYR A 1 197 ? 7.928 -24.625 12.393 1.00 72.88 197 TYR A N 1
ATOM 1616 C CA . TYR A 1 197 ? 6.792 -25.509 12.687 1.00 72.88 197 TYR A CA 1
ATOM 1617 C C . TYR A 1 197 ? 6.042 -25.926 11.422 1.00 72.88 197 TYR A C 1
ATOM 1619 O O . TYR A 1 197 ? 5.724 -27.108 11.271 1.00 72.88 197 TYR A O 1
ATOM 1627 N N . TYR A 1 198 ? 5.827 -24.999 10.488 1.00 73.06 198 TYR A N 1
ATOM 1628 C CA . TYR A 1 198 ? 5.200 -25.289 9.199 1.00 73.06 198 TYR A CA 1
ATOM 1629 C C . TYR A 1 198 ? 5.999 -26.333 8.402 1.00 73.06 198 TYR A C 1
ATOM 1631 O O . TYR A 1 198 ? 5.474 -27.399 8.086 1.00 73.06 198 TYR A O 1
ATOM 1639 N N . LYS A 1 199 ? 7.307 -26.121 8.197 1.00 74.94 199 LYS A N 1
ATOM 1640 C CA . LYS A 1 199 ? 8.186 -27.060 7.472 1.00 74.94 199 LYS A CA 1
ATOM 1641 C C . LYS A 1 199 ? 8.229 -28.454 8.098 1.00 74.94 199 LYS A C 1
ATOM 1643 O O . LYS A 1 199 ? 8.199 -29.449 7.379 1.00 74.94 199 LYS A O 1
ATOM 1648 N N . ARG A 1 200 ? 8.252 -28.547 9.434 1.00 69.19 200 ARG A N 1
ATOM 1649 C CA . ARG A 1 200 ? 8.165 -29.831 10.156 1.00 69.19 200 ARG A CA 1
ATOM 1650 C C . ARG A 1 200 ? 6.831 -30.542 9.901 1.00 69.19 200 ARG A C 1
ATOM 1652 O O . ARG A 1 200 ? 6.782 -31.768 9.837 1.00 69.19 200 ARG A O 1
ATOM 1659 N N . THR A 1 201 ? 5.757 -29.774 9.765 1.00 60.97 201 THR A N 1
ATOM 1660 C CA . THR A 1 201 ? 4.394 -30.280 9.581 1.00 60.97 201 THR A CA 1
ATOM 1661 C C . THR A 1 201 ? 4.158 -30.753 8.144 1.00 60.97 201 THR A C 1
ATOM 1663 O O . THR A 1 201 ? 3.581 -31.830 7.973 1.00 60.97 201 THR A O 1
ATOM 1666 N N . VAL A 1 202 ? 4.678 -30.022 7.147 1.00 60.44 202 VAL A N 1
ATOM 1667 C CA . VAL A 1 202 ? 4.644 -30.369 5.710 1.00 60.44 202 VAL A CA 1
ATOM 1668 C C . VAL A 1 202 ? 5.579 -31.536 5.374 1.00 60.44 202 VAL A C 1
ATOM 1670 O O . VAL A 1 202 ? 5.167 -32.482 4.708 1.00 60.44 202 VAL A O 1
ATOM 1673 N N . GLY A 1 203 ? 6.811 -31.541 5.897 1.00 54.31 203 GLY A N 1
ATOM 1674 C CA . GLY A 1 203 ? 7.793 -32.608 5.649 1.00 54.31 203 GLY A CA 1
ATOM 1675 C C . GLY A 1 203 ? 7.406 -33.979 6.219 1.00 54.31 203 GLY A C 1
ATOM 1676 O O . GLY A 1 203 ? 8.010 -34.988 5.875 1.00 54.31 203 GLY A O 1
ATOM 1677 N N . SER A 1 204 ? 6.376 -34.041 7.069 1.00 52.12 204 SER A N 1
ATOM 1678 C CA . SER A 1 204 ? 5.873 -35.291 7.644 1.00 52.12 204 SER A CA 1
ATOM 1679 C C . SER A 1 204 ? 4.958 -36.086 6.696 1.00 52.12 204 SER A C 1
ATOM 1681 O O . SER A 1 204 ? 4.560 -37.186 7.083 1.00 52.12 204 SER A O 1
ATOM 1683 N N . GLY A 1 205 ? 4.577 -35.561 5.520 1.00 53.78 205 GLY A N 1
ATOM 1684 C CA . GLY A 1 205 ? 3.875 -36.288 4.440 1.00 53.78 205 GLY A CA 1
ATOM 1685 C C . GLY A 1 205 ? 2.486 -36.870 4.763 1.00 53.78 205 GLY A C 1
ATOM 1686 O O . GLY A 1 205 ? 1.795 -37.377 3.884 1.00 53.78 205 GLY A O 1
ATOM 1687 N N . LYS A 1 206 ? 2.036 -36.803 6.017 1.00 48.50 206 LYS A N 1
ATOM 1688 C CA . LYS A 1 206 ? 0.727 -37.285 6.455 1.00 48.50 206 LYS A CA 1
ATOM 1689 C C . LYS A 1 206 ? -0.297 -36.180 6.210 1.00 48.50 206 LYS A C 1
ATOM 1691 O O . LYS A 1 206 ? -0.223 -35.149 6.876 1.00 48.50 206 LYS A O 1
ATOM 1696 N N . LYS A 1 207 ? -1.268 -36.411 5.310 1.00 52.50 207 LYS A N 1
ATOM 1697 C CA . LYS A 1 207 ? -2.545 -35.668 5.282 1.00 52.50 207 LYS A CA 1
ATOM 1698 C C . LYS A 1 207 ? -3.141 -35.757 6.691 1.00 52.50 207 LYS A C 1
ATOM 1700 O O . LYS A 1 207 ? -3.664 -36.798 7.088 1.00 52.50 207 LYS A O 1
ATOM 1705 N N . ARG A 1 208 ? -2.915 -34.725 7.505 1.00 48.06 208 ARG A N 1
ATOM 1706 C CA . ARG A 1 208 ? -3.212 -34.747 8.939 1.00 48.06 208 ARG A CA 1
ATOM 1707 C C . ARG A 1 208 ? -4.668 -34.333 9.145 1.00 48.06 208 ARG A C 1
ATOM 1709 O O . ARG A 1 208 ? -5.172 -33.463 8.446 1.00 48.06 208 ARG A O 1
ATOM 1716 N N . ARG A 1 209 ? -5.343 -35.015 10.073 1.00 47.81 209 ARG A N 1
ATOM 1717 C CA . ARG A 1 209 ? -6.769 -34.835 10.374 1.00 47.81 209 ARG A CA 1
ATOM 1718 C C . ARG A 1 209 ? -7.051 -33.406 10.852 1.00 47.81 209 ARG A C 1
ATOM 1720 O O . ARG A 1 209 ? -6.258 -32.851 11.610 1.00 47.81 209 ARG A O 1
ATOM 1727 N N . LEU A 1 210 ? -8.199 -32.883 10.417 1.00 45.81 210 LEU A N 1
ATOM 1728 C CA . LEU A 1 210 ? -8.742 -31.518 10.540 1.00 45.81 210 LEU A CA 1
ATOM 1729 C C . LEU A 1 210 ? -8.797 -30.901 11.962 1.00 45.81 210 LEU A C 1
ATOM 1731 O O . LEU A 1 210 ? -9.375 -29.839 12.140 1.00 45.81 210 LEU A O 1
ATOM 1735 N N . ASN A 1 211 ? -8.262 -31.555 12.997 1.00 42.84 211 ASN A N 1
ATOM 1736 C CA . ASN A 1 211 ? -8.482 -31.210 14.405 1.00 42.84 211 ASN A CA 1
ATOM 1737 C C . ASN A 1 211 ? -7.221 -31.238 15.297 1.00 42.84 211 ASN A C 1
ATOM 1739 O O . ASN A 1 211 ? -7.334 -31.201 16.524 1.00 42.84 211 ASN A O 1
ATOM 1743 N N . SER A 1 212 ? -6.009 -31.281 14.733 1.00 46.66 212 SER A N 1
ATOM 1744 C CA . SER A 1 212 ? -4.787 -31.211 15.550 1.00 46.66 212 SER A CA 1
ATOM 1745 C C . SER A 1 212 ? -4.484 -29.760 15.927 1.00 46.66 212 SER A C 1
ATOM 1747 O O . SER A 1 212 ? -4.037 -28.985 15.087 1.00 46.66 212 SER A O 1
ATOM 1749 N N . LYS A 1 213 ? -4.659 -29.411 17.208 1.00 45.97 213 LYS A N 1
ATOM 1750 C CA . LYS A 1 213 ? -4.333 -28.116 17.849 1.00 45.97 213 LYS A CA 1
ATOM 1751 C C . LYS A 1 213 ? -2.830 -27.747 17.828 1.00 45.97 213 LYS A C 1
ATOM 1753 O O . LYS A 1 213 ? -2.308 -27.207 18.796 1.00 45.97 213 LYS A O 1
ATOM 1758 N N . THR A 1 214 ? -2.091 -28.083 16.774 1.00 47.72 214 THR A N 1
ATOM 1759 C CA . THR A 1 214 ? -0.618 -28.026 16.757 1.00 47.72 214 THR A CA 1
ATOM 1760 C C . THR A 1 214 ? -0.048 -26.928 15.860 1.00 47.72 214 THR A C 1
ATOM 1762 O O . THR A 1 214 ? 1.140 -26.648 15.950 1.00 47.72 214 THR A O 1
ATOM 1765 N N . CYS A 1 215 ? -0.851 -26.231 15.059 1.00 50.25 215 CYS A N 1
ATOM 1766 C CA . CYS A 1 215 ? -0.432 -24.968 14.449 1.00 50.25 215 CYS A CA 1
ATOM 1767 C C . CYS A 1 215 ? -1.676 -24.252 13.898 1.00 50.25 215 CYS A C 1
ATOM 1769 O O . CYS A 1 215 ? -2.122 -24.616 12.812 1.00 50.25 215 CYS A O 1
ATOM 1771 N N . PRO A 1 216 ? -2.265 -23.279 14.618 1.00 61.19 216 PRO A N 1
ATOM 1772 C CA . PRO A 1 216 ? -3.482 -22.596 14.162 1.00 61.19 216 PRO A CA 1
ATOM 1773 C C . PRO A 1 216 ? -3.286 -21.792 12.861 1.00 61.19 216 PRO A C 1
ATOM 1775 O O . PRO A 1 216 ? -4.260 -21.374 12.257 1.00 61.19 216 PRO A O 1
ATOM 1778 N N . TYR A 1 217 ? -2.040 -21.634 12.401 1.00 59.53 217 TYR A N 1
ATOM 1779 C CA . TYR A 1 217 ? -1.658 -20.887 11.196 1.00 59.53 217 TYR A CA 1
ATOM 1780 C C . TYR A 1 217 ? -1.276 -21.783 10.011 1.00 59.53 217 TYR A C 1
ATOM 1782 O O . TYR A 1 217 ? -0.788 -21.290 8.997 1.00 59.53 217 TYR A O 1
ATOM 1790 N N . PHE A 1 218 ? -1.401 -23.108 10.150 1.00 63.78 218 PHE A N 1
ATOM 1791 C CA . PHE A 1 218 ? -0.948 -24.035 9.113 1.00 63.78 218 PHE A CA 1
ATOM 1792 C C . PHE A 1 218 ? -1.692 -23.827 7.795 1.00 63.78 218 PHE A C 1
ATOM 1794 O O . PHE A 1 218 ? -1.041 -23.803 6.760 1.00 63.78 218 PHE A O 1
ATOM 1801 N N . ASP A 1 219 ? -3.010 -23.630 7.837 1.00 62.84 219 ASP A N 1
ATOM 1802 C CA . ASP A 1 219 ? -3.836 -23.488 6.634 1.00 62.84 219 ASP A CA 1
ATOM 1803 C C . ASP A 1 219 ? -3.561 -22.172 5.902 1.00 62.84 219 ASP A C 1
ATOM 1805 O O . ASP A 1 219 ? -3.489 -22.151 4.675 1.00 62.84 219 ASP A O 1
ATOM 1809 N N . GLU A 1 220 ? -3.326 -21.088 6.643 1.00 63.78 220 GLU A N 1
ATOM 1810 C CA . GLU A 1 220 ? -2.930 -19.800 6.073 1.00 63.78 220 GLU A CA 1
ATOM 1811 C C . GLU A 1 220 ? -1.561 -19.928 5.395 1.00 63.78 220 GLU A C 1
ATOM 1813 O O . GLU A 1 220 ? -1.429 -19.630 4.215 1.00 63.78 220 GLU A O 1
ATOM 1818 N N . LEU A 1 221 ? -0.564 -20.508 6.071 1.00 67.31 221 LEU A N 1
ATOM 1819 C CA . LEU A 1 221 ? 0.760 -20.744 5.484 1.00 67.31 221 LEU A CA 1
ATOM 1820 C C . LEU A 1 221 ? 0.725 -21.728 4.304 1.00 67.31 221 LEU A C 1
ATOM 1822 O O . LEU A 1 221 ? 1.424 -21.511 3.318 1.00 67.31 221 LEU A O 1
ATOM 1826 N N . ASP A 1 222 ? -0.083 -22.789 4.363 1.00 65.31 222 ASP A N 1
ATOM 1827 C CA . ASP A 1 222 ? -0.221 -23.756 3.267 1.00 65.31 222 ASP A CA 1
ATOM 1828 C C . ASP A 1 222 ? -0.886 -23.125 2.045 1.00 65.31 222 ASP A C 1
ATOM 1830 O O . ASP A 1 222 ? -0.455 -23.370 0.922 1.00 65.31 222 ASP A O 1
ATOM 1834 N N . THR A 1 223 ? -1.867 -22.248 2.265 1.00 66.81 223 THR A N 1
ATOM 1835 C CA . THR A 1 223 ? -2.497 -21.433 1.220 1.00 66.81 223 THR A CA 1
ATOM 1836 C C . THR A 1 223 ? -1.469 -20.509 0.570 1.00 66.81 223 THR A C 1
ATOM 1838 O O . THR A 1 223 ? -1.409 -20.435 -0.653 1.00 66.81 223 THR A O 1
ATOM 1841 N N . LEU A 1 224 ? -0.595 -19.871 1.352 1.00 61.75 224 LEU A N 1
ATOM 1842 C CA . LEU A 1 224 ? 0.473 -19.009 0.834 1.00 61.75 224 LEU A CA 1
ATOM 1843 C C . LEU A 1 224 ? 1.498 -19.775 -0.008 1.00 61.75 224 LEU A C 1
ATOM 1845 O O . LEU A 1 224 ? 1.857 -19.345 -1.103 1.00 61.75 224 LEU A O 1
ATOM 1849 N N . TYR A 1 225 ? 1.949 -20.936 0.467 1.00 62.56 225 TYR A N 1
ATOM 1850 C CA . TYR A 1 225 ? 2.953 -21.729 -0.241 1.00 62.56 225 TYR A CA 1
ATOM 1851 C C . TYR A 1 225 ? 2.380 -22.550 -1.413 1.00 62.56 225 TYR A C 1
ATOM 1853 O O . TYR A 1 225 ? 3.123 -22.815 -2.359 1.00 62.56 225 TYR A O 1
ATOM 1861 N N . ARG A 1 226 ? 1.086 -22.920 -1.405 1.00 57.84 226 ARG A N 1
ATOM 1862 C CA . ARG A 1 226 ? 0.398 -23.543 -2.559 1.00 57.84 226 ARG A CA 1
ATOM 1863 C C . ARG A 1 226 ? -0.067 -22.542 -3.611 1.00 57.84 226 ARG A C 1
ATOM 1865 O O . ARG A 1 226 ? -0.032 -22.886 -4.788 1.00 57.84 226 ARG A O 1
ATOM 1872 N N . ASN A 1 227 ? -0.507 -21.350 -3.204 1.00 53.81 227 ASN A N 1
ATOM 1873 C CA . ASN A 1 227 ? -1.076 -20.347 -4.113 1.00 53.81 227 ASN A CA 1
ATOM 1874 C C . ASN A 1 227 ? -0.047 -19.297 -4.570 1.00 53.81 227 ASN A C 1
ATOM 1876 O O . ASN A 1 227 ? -0.347 -18.490 -5.448 1.00 53.81 227 ASN A O 1
ATOM 1880 N N . GLY A 1 228 ? 1.179 -19.315 -4.030 1.00 47.97 228 GLY A N 1
ATOM 1881 C CA . GLY A 1 228 ? 2.339 -18.679 -4.657 1.00 47.97 228 GLY A CA 1
ATOM 1882 C C . GLY A 1 228 ? 2.705 -19.364 -5.989 1.00 47.97 228 GLY A C 1
ATOM 1883 O O . GLY A 1 228 ? 2.385 -20.538 -6.189 1.00 47.97 228 GLY A O 1
ATOM 1884 N N . PRO A 1 229 ? 3.403 -18.685 -6.922 1.00 44.28 229 PRO A N 1
ATOM 1885 C CA . PRO A 1 229 ? 3.527 -19.083 -8.333 1.00 44.28 229 PRO A CA 1
ATOM 1886 C C . PRO A 1 229 ? 4.416 -20.317 -8.596 1.00 44.28 229 PRO A C 1
ATOM 1888 O O . PRO A 1 229 ? 4.906 -20.502 -9.705 1.00 44.28 229 PRO A O 1
ATOM 1891 N N . LEU A 1 230 ? 4.618 -21.191 -7.608 1.00 47.69 230 LEU A N 1
ATOM 1892 C CA . LEU A 1 230 ? 5.189 -22.523 -7.819 1.00 47.69 230 LEU A CA 1
ATOM 1893 C C . LEU A 1 230 ? 4.146 -23.543 -8.313 1.00 47.69 230 LEU A C 1
ATOM 1895 O O . LEU A 1 230 ? 4.522 -24.659 -8.657 1.00 47.69 230 LEU A O 1
ATOM 1899 N N . SER A 1 231 ? 2.860 -23.175 -8.397 1.00 42.50 231 SER A N 1
ATOM 1900 C CA . SER A 1 231 ? 1.796 -24.015 -8.973 1.00 42.50 231 SER A CA 1
ATOM 1901 C C . SER A 1 231 ? 1.320 -23.540 -10.356 1.00 42.50 231 SER A C 1
ATOM 1903 O O . SER A 1 231 ? 0.145 -23.616 -10.698 1.00 42.50 231 SER A O 1
ATOM 1905 N N . ILE A 1 232 ? 2.247 -23.070 -11.194 1.00 40.09 232 ILE A N 1
ATOM 1906 C CA . ILE A 1 232 ? 2.074 -23.086 -12.655 1.00 40.09 232 ILE A CA 1
ATOM 1907 C C . ILE A 1 232 ? 2.950 -24.227 -13.164 1.00 40.09 232 ILE A C 1
ATOM 1909 O O . ILE A 1 232 ? 4.113 -24.049 -13.504 1.00 40.09 232 ILE A O 1
ATOM 1913 N N . GLY A 1 233 ? 2.406 -25.440 -13.104 1.00 36.88 233 GLY A N 1
ATOM 1914 C CA . GLY A 1 233 ? 3.122 -26.643 -13.521 1.00 36.88 233 GLY A CA 1
ATOM 1915 C C . GLY A 1 233 ? 2.645 -27.895 -12.805 1.00 36.88 233 GLY A C 1
ATOM 1916 O O . GLY A 1 233 ? 3.413 -28.494 -12.064 1.00 36.88 233 GLY A O 1
ATOM 1917 N N . ASN A 1 234 ? 1.359 -28.224 -12.955 1.00 35.53 234 ASN A N 1
ATOM 1918 C CA . ASN A 1 234 ? 0.847 -29.591 -13.156 1.00 35.53 234 ASN A CA 1
ATOM 1919 C C . ASN A 1 234 ? -0.670 -29.631 -12.922 1.00 35.53 234 ASN A C 1
ATOM 1921 O O . ASN A 1 234 ? -1.180 -30.301 -12.028 1.00 35.53 234 ASN A O 1
ATOM 1925 N N . ALA A 1 235 ? -1.407 -28.928 -13.776 1.00 41.28 235 ALA A N 1
ATOM 1926 C CA . ALA A 1 235 ? -2.734 -29.368 -14.169 1.00 41.28 235 ALA A CA 1
ATOM 1927 C C . ALA A 1 235 ? -2.587 -29.916 -15.590 1.00 41.28 235 ALA A C 1
ATOM 1929 O O . ALA A 1 235 ? -2.488 -29.119 -16.520 1.00 41.28 235 ALA A O 1
ATOM 1930 N N . SER A 1 236 ? -2.472 -31.242 -15.739 1.00 34.16 236 SER A N 1
ATOM 1931 C CA . SER A 1 236 ? -3.015 -32.047 -16.854 1.00 34.16 236 SER A CA 1
ATOM 1932 C C . SER A 1 236 ? -2.415 -33.455 -16.887 1.00 34.16 236 SER A C 1
ATOM 1934 O O . SER A 1 236 ? -1.200 -33.617 -16.823 1.00 34.16 236 SER A O 1
ATOM 1936 N N . SER A 1 237 ? -3.307 -34.428 -17.118 1.00 31.38 237 SER A N 1
ATOM 1937 C CA . SER A 1 237 ? -3.087 -35.837 -17.501 1.00 31.38 237 SER A CA 1
ATOM 1938 C C . SER A 1 237 ? -2.542 -36.750 -16.377 1.00 31.38 237 SER A C 1
ATOM 1940 O O . SER A 1 237 ? -1.526 -36.458 -15.770 1.00 31.38 237 SER A O 1
ATOM 1942 N N . ASN A 1 238 ? -3.185 -37.842 -15.953 1.00 28.08 238 ASN A N 1
ATOM 1943 C CA . ASN A 1 238 ? -3.971 -38.812 -16.706 1.00 28.08 238 ASN A CA 1
ATOM 1944 C C . ASN A 1 238 ? -5.243 -39.250 -15.969 1.00 28.08 238 ASN A C 1
ATOM 1946 O O . ASN A 1 238 ? -5.213 -39.712 -14.832 1.00 28.08 238 ASN A O 1
ATOM 1950 N N . THR A 1 239 ? -6.348 -39.173 -16.699 1.00 41.75 239 THR A N 1
ATOM 1951 C CA . THR A 1 239 ? -7.524 -40.025 -16.564 1.00 41.75 239 THR A CA 1
ATOM 1952 C C . THR A 1 239 ? -7.181 -41.415 -17.098 1.00 41.75 239 THR A C 1
ATOM 1954 O O . THR A 1 239 ? -6.813 -41.524 -18.266 1.00 41.75 239 THR A O 1
ATOM 1957 N N . SER A 1 240 ? -7.304 -42.463 -16.285 1.00 35.03 240 SER A N 1
ATOM 1958 C CA . SER A 1 240 ? -7.582 -43.841 -16.723 1.00 35.03 240 SER A CA 1
ATOM 1959 C C . SER A 1 240 ? -7.879 -44.688 -15.487 1.00 35.03 240 SER A C 1
ATOM 1961 O O . SER A 1 240 ? -6.985 -45.325 -14.948 1.00 35.03 240 SER A O 1
ATOM 1963 N N . ASP A 1 241 ? -9.133 -44.672 -15.043 1.00 33.09 241 ASP A N 1
ATOM 1964 C CA . ASP A 1 241 ? -9.703 -45.766 -14.257 1.00 33.09 241 ASP A CA 1
ATOM 1965 C C . ASP A 1 241 ? -10.922 -46.267 -15.035 1.00 33.09 241 ASP A C 1
ATOM 1967 O O . ASP A 1 241 ? -11.924 -45.567 -15.193 1.00 33.09 241 ASP A O 1
ATOM 1971 N N . VAL A 1 242 ? -10.768 -47.456 -15.614 1.00 39.19 242 VAL A N 1
ATOM 1972 C CA . VAL A 1 242 ? -11.815 -48.216 -16.300 1.00 39.19 242 VAL A CA 1
ATOM 1973 C C . VAL A 1 242 ? -12.533 -49.057 -15.240 1.00 39.19 242 VAL A C 1
ATOM 1975 O O . VAL A 1 242 ? -11.861 -49.826 -14.552 1.00 39.19 242 VAL A O 1
ATOM 1978 N N . PRO A 1 243 ? -13.867 -48.981 -15.095 1.00 39.12 243 PRO A N 1
ATOM 1979 C CA . PRO A 1 243 ? -14.595 -49.899 -14.228 1.00 39.12 243 PRO A CA 1
ATOM 1980 C C . PRO A 1 243 ? -14.744 -51.259 -14.923 1.00 39.12 243 PRO A C 1
ATOM 1982 O O . PRO A 1 243 ? -15.344 -51.342 -15.995 1.00 39.12 243 PRO A O 1
ATOM 1985 N N . GLN A 1 244 ? -14.221 -52.329 -14.318 1.00 33.94 244 GLN A N 1
ATOM 1986 C CA . GLN A 1 244 ? -14.608 -53.693 -14.679 1.00 33.94 244 GLN A CA 1
ATOM 1987 C C . GLN A 1 244 ? -16.010 -53.982 -14.132 1.00 33.94 244 GLN A C 1
ATOM 1989 O O . GLN A 1 244 ? -16.254 -53.868 -12.932 1.00 33.94 244 GLN A O 1
ATOM 1994 N N . ILE A 1 245 ? -16.922 -54.334 -15.034 1.00 38.66 245 ILE A N 1
ATOM 1995 C CA . ILE A 1 245 ? -18.255 -54.856 -14.734 1.00 38.66 245 ILE A CA 1
ATOM 1996 C C . ILE A 1 245 ? -18.117 -56.382 -14.651 1.00 38.66 245 ILE A C 1
ATOM 1998 O O . ILE A 1 245 ? -17.720 -57.014 -15.627 1.00 38.66 245 ILE A O 1
ATOM 2002 N N . GLU A 1 246 ? -18.411 -56.959 -13.484 1.00 39.25 246 GLU A N 1
ATOM 2003 C CA . GLU A 1 246 ? -18.669 -58.395 -13.325 1.00 39.25 246 GLU A CA 1
ATOM 2004 C C . GLU A 1 246 ? -20.039 -58.720 -13.942 1.00 39.25 246 GLU A C 1
ATOM 2006 O O . GLU A 1 246 ? -21.075 -58.289 -13.429 1.00 39.25 246 GLU A O 1
ATOM 2011 N N . GLU A 1 247 ? -20.052 -59.488 -15.032 1.00 41.25 247 GLU A N 1
ATOM 2012 C CA . GLU A 1 247 ? -21.242 -60.210 -15.485 1.00 41.25 247 GLU A CA 1
ATOM 2013 C C . GLU A 1 247 ? -21.405 -61.476 -14.634 1.00 41.25 247 GLU A C 1
ATOM 2015 O O . GLU A 1 247 ? -20.523 -62.335 -14.580 1.00 41.25 247 GLU A O 1
ATOM 2020 N N . LYS A 1 248 ? -22.546 -61.568 -13.946 1.00 42.06 248 LYS A N 1
ATOM 2021 C CA . LYS A 1 248 ? -23.097 -62.823 -13.441 1.00 42.06 248 LYS A CA 1
ATOM 2022 C C . LYS A 1 248 ? -24.081 -63.351 -14.477 1.00 42.06 248 LYS A C 1
ATOM 2024 O O . LYS A 1 248 ? -25.095 -62.697 -14.713 1.00 42.06 248 LYS A O 1
ATOM 2029 N N . GLU A 1 249 ? -23.815 -64.548 -14.977 1.00 47.69 249 GLU A N 1
ATOM 2030 C CA . GLU A 1 249 ? -24.838 -65.524 -15.362 1.00 47.69 249 GLU A CA 1
ATOM 2031 C C . GLU A 1 249 ? -24.474 -66.874 -14.734 1.00 47.69 249 GLU A C 1
ATOM 2033 O O . GLU A 1 249 ? -23.271 -67.232 -14.760 1.00 47.69 249 GLU A O 1
#

Sequence (249 aa):
DEDDDNSSASSEALGSRKRRRKTERKLEGFVKNLVTKVMEKQELMHRQLVEMIENKERERIKREEAWKHEEMERIRKDEEARAQERSRNLALISFIQNLLGHEIQIPQPVEEACGKREEDEVEVNAQKDLNNDSSNNRWPDVEVQSLITVRTSLEHKVRLMGSKGSIWEEISEAMHGMGYNRSAKKCKEKWENINKYYKRTVGSGKKRRLNSKTCPYFDELDTLYRNGPLSIGNASSNTSDVPQIEEKE

Foldseek 3Di:
DDDDDPPPPPPVVVVVVVVVVVVVVVVVVVVVVVVVVVVVVVVVVVVVVVVVVVVVVVVVVVVVVVVVVVVVVVVVVVVVVVVVVVVVVVVVVVVVCVVPVDDDDDPDPDPPPPDDDDDDDDDDDDDDDDDDPVCLLDQDPVLVVLLLVLCLVCVVVCVPVVDPDVSLQVSCVSSVVVVRNDHSVSSVVVVVVLVVQLCVVVVVVDPDDPDPPRHPCNVVVVCSVCVPPPPPDDDDDDDDDDDDDDDDD

Radius of gyration: 37.69 Å; chains: 1; bounding box: 109×85×105 Å

Secondary structure (DSSP, 8-state):
------TTSHHHHHHHHHHHHHHHHHHHHHHHHHHHHHHHHHHHHHHHHHHHHHHHHHHHHHHHHHHHHHHHHHHHHHHHHHHHHHHHHHHHHHHHHHHH------------------------------S-TTTTT---HHHHHHHHHHHHHTHHHHHHH--TTHHHHHHHHHHHHTT----HHHHHHHHHHHHHHHHHHHTT-----TT-TT-TTHHHHHHHHHHSGGGSS--------PPPP----